Protein AF-A0AAV8Z5V8-F1 (afdb_monomer_lite)

Sequence (292 aa):
MMESEDVLNRQETLAKSGKYLFMEPKTQLAKILKTSIYNFLQKLILCAHDREILYDDVFSKQFFTFIKAMSSSNIRAIRHTAVIFAIKILTTLVIVYNKVINEGIYSEEENGVAEQDVLNVRKQDINALRLQDNKVTLMRVECIQEVSIWIKYFPKIFITQLQAINYLHKLITDMSKDVRYAALETFEALVKTPNILAILKVTLSDFSETIGKRFYDVDTKVSVKAIDIFTVFVKQDNSLISPRRFKLLINLVFDKCYPIGEAAAKFLLHYLQINEENEHMILVQLAKFSIK

Foldseek 3Di:
DPVPVVVQVVPVCCVVPVDDLLRDPDDVVSVVVLVVVLVVLLVVCVVCVVVVVCVDPPCLVVVLLVLLVQCPDPRPRSNLVSLSSLLSNLLSLLVVLLCVVVVDPDDPPPPPVVNVVSVVSSVVSNVSSQNPDPSLLVSQLVSLVSLLSNCVRPVCCCVPVNVSLVSLLVQCPDPDPVSVLSSLVSVLVQCVPVVNVVSCVVVVLVSLVSLLVQCPDPDPSSNLSSLQSNLSVCLVPVVSDDPVSLVVLVVQLPDPPPSSVVSSVVSVCSNLVPDPPDVPSVVVVVVVVVVD

Organism: NCBI:txid1265417

pLDDT: mean 81.43, std 16.0, range [36.34, 98.31]

Radius of gyration: 23.61 Å; chains: 1; bounding box: 65×60×65 Å

Secondary structure (DSSP, 8-state):
--HHHHHHHT-HHHHHH---TTTS---HHHHHHHHHHHHHHHHHHHHHHHTTGGGSSSHHHHHHHHHHHHHT-SSHHHHHHHHHHHHHHHHHHHHHHHHHHHTTSS-TT-TTTHHHHHHHHHHHHHHHT---STTGGGGTHHHHHHHHHHHHH-HIIIIIIS-THHHHHHHTT-SSHHHHHHHHHHHHHHHTSHHHHHHHGGGHHHHHHHHHTTSS-SSHHHHHHHHHHHHHHHHH-GGG--HHHHHHHHHHHT-SSHHHHHHHHHHHHHHTT--TT-HHHHHHHHHHHHT-

Structure (mmCIF, N/CA/C/O backbone):
data_AF-A0AAV8Z5V8-F1
#
_entry.id   AF-A0AAV8Z5V8-F1
#
loop_
_atom_site.group_PDB
_atom_site.id
_atom_site.type_symbol
_atom_site.label_atom_id
_atom_site.label_alt_id
_atom_site.label_comp_id
_atom_site.label_asym_id
_atom_site.label_entity_id
_atom_site.label_seq_id
_atom_site.pdbx_PDB_ins_code
_atom_site.Cartn_x
_atom_site.Cartn_y
_atom_site.Cartn_z
_atom_site.occupancy
_atom_site.B_iso_or_equiv
_atom_site.auth_seq_id
_atom_site.auth_comp_id
_atom_site.auth_asym_id
_atom_site.auth_atom_id
_atom_site.pdbx_PDB_model_num
ATOM 1 N N . MET A 1 1 ? 34.913 11.010 -13.842 1.00 42.12 1 MET A N 1
ATOM 2 C CA . MET A 1 1 ? 33.911 11.340 -12.799 1.00 42.12 1 MET A CA 1
ATOM 3 C C . MET A 1 1 ? 33.604 12.848 -12.730 1.00 42.12 1 MET A C 1
ATOM 5 O O . MET A 1 1 ? 33.134 13.309 -11.705 1.00 42.12 1 MET A O 1
ATOM 9 N N . MET A 1 2 ? 33.837 13.614 -13.808 1.00 36.34 2 MET A N 1
ATOM 10 C CA . MET A 1 2 ? 33.740 15.086 -13.801 1.00 36.34 2 MET A CA 1
ATOM 11 C C . MET A 1 2 ? 32.957 15.645 -15.008 1.00 36.34 2 MET A C 1
ATOM 13 O O . MET A 1 2 ? 32.805 16.845 -15.137 1.00 36.34 2 MET A O 1
ATOM 17 N N . GLU A 1 3 ? 32.411 14.786 -15.878 1.00 45.12 3 GLU A N 1
ATOM 18 C CA . GLU A 1 3 ? 31.620 15.218 -17.046 1.00 45.12 3 GLU A CA 1
ATOM 19 C C . GLU A 1 3 ? 30.108 15.258 -16.772 1.00 45.12 3 GLU A C 1
ATOM 21 O O . GLU A 1 3 ? 29.361 15.905 -17.500 1.00 45.12 3 GLU A O 1
ATOM 26 N N . SER A 1 4 ? 29.619 14.595 -15.717 1.00 54.94 4 SER A N 1
ATOM 27 C CA . SER A 1 4 ? 28.177 14.533 -15.448 1.00 54.94 4 SER A CA 1
ATOM 28 C C . SER A 1 4 ? 27.611 15.837 -14.885 1.00 54.94 4 SER A C 1
ATOM 30 O O . SER A 1 4 ? 26.481 16.185 -15.212 1.00 54.94 4 SER A O 1
ATOM 32 N N . GLU A 1 5 ? 28.366 16.560 -14.049 1.00 50.41 5 GLU A N 1
ATOM 33 C CA . GLU A 1 5 ? 27.915 17.846 -13.492 1.00 50.41 5 GLU A CA 1
ATOM 34 C C . GLU A 1 5 ? 27.908 18.951 -14.554 1.00 50.41 5 GLU A C 1
ATOM 36 O O . GLU A 1 5 ? 26.924 19.681 -14.657 1.00 50.41 5 GLU A O 1
ATOM 41 N N . ASP A 1 6 ? 28.919 19.002 -15.425 1.00 52.75 6 ASP A N 1
ATOM 42 C CA . ASP A 1 6 ? 28.996 19.993 -16.505 1.00 52.75 6 ASP A CA 1
ATOM 43 C C . ASP A 1 6 ? 27.919 19.808 -17.581 1.00 52.75 6 ASP A C 1
ATOM 45 O O . ASP A 1 6 ? 27.390 20.790 -18.103 1.00 52.75 6 ASP A O 1
ATOM 49 N N . VAL A 1 7 ? 27.539 18.569 -17.911 1.00 56.16 7 VAL A N 1
ATOM 50 C CA . VAL A 1 7 ? 26.446 18.299 -18.866 1.00 56.16 7 VAL A CA 1
ATOM 51 C C . VAL A 1 7 ? 25.080 18.677 -18.280 1.00 56.16 7 VAL A C 1
ATOM 53 O O . VAL A 1 7 ? 24.219 19.185 -18.999 1.00 56.16 7 VAL A O 1
ATOM 56 N N . LEU A 1 8 ? 24.878 18.492 -16.973 1.00 51.97 8 LEU A N 1
ATOM 57 C CA . LEU A 1 8 ? 23.645 18.887 -16.284 1.00 51.97 8 LEU A CA 1
ATOM 58 C C . LEU A 1 8 ? 23.552 20.398 -16.052 1.00 51.97 8 LEU A C 1
ATOM 60 O O . LEU A 1 8 ? 22.465 20.957 -16.189 1.00 51.97 8 LEU A O 1
ATOM 64 N N . ASN A 1 9 ? 24.679 21.068 -15.799 1.00 50.59 9 ASN A N 1
ATOM 65 C CA . ASN A 1 9 ? 24.758 22.529 -15.725 1.00 50.59 9 ASN A CA 1
ATOM 66 C C . ASN A 1 9 ? 24.422 23.211 -17.065 1.00 50.59 9 ASN A C 1
ATOM 68 O O . ASN A 1 9 ? 23.971 24.355 -17.067 1.00 50.59 9 ASN A O 1
ATOM 72 N N . ARG A 1 10 ? 24.565 22.511 -18.204 1.00 51.03 10 ARG A N 1
ATOM 73 C CA . ARG A 1 10 ? 24.118 22.999 -19.526 1.00 51.03 10 ARG A CA 1
ATOM 74 C C . ARG A 1 10 ? 22.604 22.928 -19.734 1.00 51.03 10 ARG A C 1
ATOM 76 O O . ARG A 1 10 ? 22.089 23.623 -20.607 1.00 51.03 10 ARG A O 1
ATOM 83 N N . GLN A 1 11 ? 21.865 22.130 -18.958 1.00 56.78 11 GLN A N 1
ATOM 84 C CA . GLN A 1 11 ? 20.401 22.182 -18.977 1.00 56.78 11 GLN A CA 1
ATOM 85 C C . GLN A 1 11 ? 19.917 23.330 -18.085 1.00 56.78 11 GLN A C 1
ATOM 87 O O . GLN A 1 11 ? 19.601 23.138 -16.909 1.00 56.78 11 GLN A O 1
ATOM 92 N N . GLU A 1 12 ? 19.829 24.529 -18.670 1.00 50.34 12 GLU A N 1
ATOM 93 C CA . GLU A 1 12 ? 19.444 25.768 -17.979 1.00 50.34 12 GLU A CA 1
ATOM 94 C C . GLU A 1 12 ? 18.205 25.615 -17.082 1.00 50.34 12 GLU A C 1
ATOM 96 O O . GLU A 1 12 ? 18.134 26.226 -16.023 1.00 50.34 12 GLU A O 1
ATOM 101 N N . THR A 1 13 ? 17.222 24.796 -17.462 1.00 53.41 13 THR A N 1
ATOM 102 C CA . THR A 1 13 ? 15.969 24.625 -16.712 1.00 53.41 13 THR A CA 1
ATOM 103 C C . THR A 1 13 ? 16.153 23.841 -15.409 1.00 53.41 13 THR A C 1
ATOM 105 O O . THR A 1 13 ? 15.574 24.219 -14.385 1.00 53.41 13 THR A O 1
ATOM 108 N N . LEU A 1 14 ? 16.972 22.781 -15.416 1.00 56.50 14 LEU A N 1
ATOM 109 C CA . LEU A 1 14 ? 17.280 21.988 -14.219 1.00 56.50 14 LEU A CA 1
ATOM 110 C C . LEU A 1 14 ? 18.205 22.764 -13.276 1.00 56.50 14 LEU A C 1
ATOM 112 O O . LEU A 1 14 ? 17.964 22.770 -12.070 1.00 56.50 14 LEU A O 1
ATOM 116 N N . ALA A 1 15 ? 19.192 23.470 -13.834 1.00 55.19 15 ALA A N 1
ATOM 117 C CA . ALA A 1 15 ? 20.115 24.314 -13.080 1.00 55.19 15 ALA A CA 1
ATOM 118 C C . ALA A 1 15 ? 19.422 25.540 -12.449 1.00 55.19 15 ALA A C 1
ATOM 120 O O . ALA A 1 15 ? 19.706 25.875 -11.302 1.00 55.19 15 ALA A O 1
ATOM 121 N N . LYS A 1 16 ? 18.474 26.186 -13.152 1.00 56.84 16 LYS A N 1
ATOM 122 C CA . LYS A 1 16 ? 17.773 27.394 -12.663 1.00 56.84 16 LYS A CA 1
ATOM 123 C C . LYS A 1 16 ? 16.580 27.096 -11.747 1.00 56.84 16 LYS A C 1
ATOM 125 O O . LYS A 1 16 ? 16.313 27.880 -10.843 1.00 56.84 16 LYS A O 1
ATOM 130 N N . SER A 1 17 ? 15.826 26.015 -11.979 1.00 64.62 17 SER A N 1
ATOM 131 C CA . SER A 1 17 ? 14.562 25.759 -11.255 1.00 64.62 17 SER A CA 1
ATOM 132 C C . SER A 1 17 ? 14.565 24.519 -10.359 1.00 64.62 17 SER A C 1
ATOM 134 O O . SER A 1 17 ? 13.693 24.392 -9.498 1.00 64.62 17 SER A O 1
ATOM 136 N N . GLY A 1 18 ? 15.486 23.572 -10.577 1.00 66.00 18 GLY A N 1
ATOM 137 C CA . GLY A 1 18 ? 15.487 22.266 -9.907 1.00 66.00 18 GLY A CA 1
ATOM 138 C C . GLY A 1 18 ? 14.264 21.384 -10.208 1.00 66.00 18 GLY A C 1
ATOM 139 O O . GLY A 1 18 ? 14.121 20.317 -9.603 1.00 66.00 18 GLY A O 1
ATOM 140 N N . LYS A 1 19 ? 13.371 21.809 -11.114 1.00 72.25 19 LYS A N 1
ATOM 141 C CA . LYS A 1 19 ? 12.151 21.089 -11.493 1.00 72.25 19 LYS A CA 1
ATOM 142 C C . LYS A 1 19 ? 12.434 20.081 -12.600 1.00 72.25 19 LYS A C 1
ATOM 144 O O . LYS A 1 19 ? 13.272 20.290 -13.469 1.00 72.25 19 LYS A O 1
ATOM 149 N N . TYR A 1 20 ? 11.714 18.971 -12.548 1.00 81.38 20 TYR A N 1
ATOM 150 C CA . TYR A 1 20 ? 11.763 17.902 -13.539 1.00 81.38 20 TYR A CA 1
ATOM 151 C C . TYR A 1 20 ? 10.407 17.195 -13.568 1.00 81.38 20 TYR A C 1
ATOM 153 O O . TYR A 1 20 ? 9.644 17.282 -12.603 1.00 81.38 20 TYR A O 1
ATOM 161 N N . LEU A 1 21 ? 10.118 16.472 -14.655 1.00 84.12 21 LEU A N 1
ATOM 162 C CA . LEU A 1 21 ? 8.792 15.922 -14.977 1.00 84.12 21 LEU A CA 1
ATOM 163 C C . LEU A 1 21 ? 8.060 15.297 -13.777 1.00 84.12 21 LEU A C 1
ATOM 165 O O . LEU A 1 21 ? 6.881 15.554 -13.544 1.00 84.12 21 LEU A O 1
ATOM 169 N N . PHE A 1 22 ? 8.761 14.483 -12.989 1.00 79.81 22 PHE A N 1
ATOM 170 C CA . PHE A 1 22 ? 8.172 13.745 -11.874 1.00 79.81 22 PHE A CA 1
ATOM 171 C C . PHE A 1 22 ? 8.053 14.525 -10.558 1.00 79.81 22 PHE A C 1
ATOM 173 O O . PHE A 1 22 ? 7.379 14.048 -9.651 1.00 79.81 22 PHE A O 1
ATOM 180 N N . MET A 1 23 ? 8.642 15.719 -10.464 1.00 76.50 23 MET A N 1
ATOM 181 C CA . MET A 1 23 ? 8.474 16.648 -9.337 1.00 76.50 23 MET A CA 1
ATOM 182 C C . MET A 1 23 ? 7.508 17.797 -9.645 1.00 76.50 23 MET A C 1
ATOM 184 O O . MET A 1 23 ? 7.027 18.455 -8.725 1.00 76.50 23 MET A O 1
ATOM 188 N N . GLU A 1 24 ? 7.253 18.069 -10.926 1.00 65.25 24 GLU A N 1
ATOM 189 C CA . GLU A 1 24 ? 6.459 19.220 -11.345 1.00 65.25 24 GLU A CA 1
ATOM 190 C C . GLU A 1 24 ? 4.974 19.139 -10.953 1.00 65.25 24 GLU A C 1
ATOM 192 O O . GLU A 1 24 ? 4.406 18.041 -10.846 1.00 65.25 24 GLU A O 1
ATOM 197 N N . PRO A 1 25 ? 4.325 20.311 -10.762 1.00 57.75 25 PRO A N 1
ATOM 198 C CA . PRO A 1 25 ? 2.893 20.400 -10.510 1.00 57.75 25 PRO A CA 1
ATOM 199 C C . PRO A 1 25 ? 2.083 19.783 -11.657 1.00 57.75 25 PRO A C 1
ATOM 201 O O . PRO A 1 25 ? 2.569 19.603 -12.769 1.00 57.75 25 PRO A O 1
ATOM 204 N N . LYS A 1 26 ? 0.822 19.460 -11.354 1.00 68.44 26 LYS A N 1
ATOM 205 C CA . LYS A 1 26 ? -0.156 18.714 -12.166 1.00 68.44 26 LYS A CA 1
ATOM 206 C C . LYS A 1 26 ? -0.561 19.408 -13.493 1.00 68.44 26 LYS A C 1
ATOM 208 O O . LYS A 1 26 ? -1.755 19.475 -13.784 1.00 68.44 26 LYS A O 1
ATOM 213 N N . THR A 1 27 ? 0.378 19.910 -14.300 1.00 83.31 27 THR A N 1
ATOM 214 C CA . THR A 1 27 ? 0.085 20.393 -15.657 1.00 83.31 27 THR A CA 1
ATOM 215 C C . THR A 1 27 ? -0.461 19.240 -16.491 1.00 83.31 27 THR A C 1
ATOM 217 O O . THR A 1 27 ? -0.095 18.076 -16.295 1.00 83.31 27 THR A O 1
ATOM 220 N N . GLN A 1 28 ? -1.370 19.548 -17.414 1.00 85.38 28 GLN A N 1
ATOM 221 C CA . GLN A 1 28 ? -1.986 18.515 -18.241 1.00 85.38 28 GLN A CA 1
ATOM 222 C C . GLN A 1 28 ? -0.94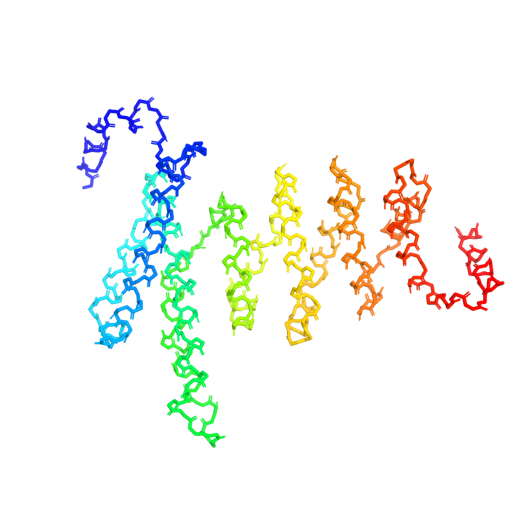0 17.786 -19.094 1.00 85.38 28 GLN A C 1
ATOM 224 O O . GLN A 1 28 ? -0.968 16.561 -19.182 1.00 85.38 28 GLN A O 1
ATOM 229 N N . LEU A 1 29 ? 0.038 18.521 -19.631 1.00 86.06 29 LEU A N 1
ATOM 230 C CA . LEU A 1 29 ? 1.147 17.945 -20.387 1.00 86.06 29 LEU A CA 1
ATOM 231 C C . LEU A 1 29 ? 2.006 17.005 -19.530 1.00 86.06 29 LEU A C 1
ATOM 233 O O . LEU A 1 29 ? 2.294 15.891 -19.960 1.00 86.06 29 LEU A O 1
ATOM 237 N N . ALA A 1 30 ? 2.366 17.401 -18.302 1.00 85.38 30 ALA A N 1
ATOM 238 C CA . ALA A 1 30 ? 3.144 16.539 -17.414 1.00 85.38 30 ALA A CA 1
ATOM 239 C C . ALA A 1 30 ? 2.381 15.258 -17.054 1.00 85.38 30 ALA A C 1
ATOM 241 O O . ALA A 1 30 ? 2.984 14.190 -17.011 1.00 85.38 30 ALA A O 1
ATOM 242 N N . LYS A 1 31 ? 1.059 15.330 -16.836 1.00 85.12 31 LYS A N 1
ATOM 243 C CA . LYS A 1 31 ? 0.229 14.130 -16.622 1.00 85.12 31 LYS A CA 1
ATOM 244 C C . LYS A 1 31 ? 0.269 13.200 -17.833 1.00 85.12 31 LYS A C 1
ATOM 246 O O . LYS A 1 31 ? 0.546 12.019 -17.660 1.00 85.12 31 LYS A O 1
ATOM 251 N N . ILE A 1 32 ? 0.048 13.737 -19.036 1.00 89.69 32 ILE A N 1
ATOM 252 C CA . ILE A 1 32 ? 0.078 12.959 -20.284 1.00 89.69 32 ILE A CA 1
ATOM 253 C C . ILE A 1 32 ? 1.443 12.289 -20.456 1.00 89.69 32 ILE A C 1
ATOM 255 O O . ILE A 1 32 ? 1.503 11.082 -20.660 1.00 89.69 32 ILE A O 1
ATOM 259 N N . LEU A 1 33 ? 2.538 13.038 -20.304 1.00 90.50 33 LEU A N 1
ATOM 260 C CA . LEU A 1 33 ? 3.892 12.498 -20.434 1.00 90.50 33 LEU A CA 1
ATOM 261 C C . LEU A 1 33 ? 4.194 11.419 -19.388 1.00 90.50 33 LEU A C 1
ATOM 263 O O . LEU A 1 33 ? 4.747 10.381 -19.745 1.00 90.50 33 LEU A O 1
ATOM 267 N N . LYS A 1 34 ? 3.800 11.612 -18.120 1.00 89.62 34 LYS A N 1
ATOM 268 C CA . LYS A 1 34 ? 3.942 10.583 -17.073 1.00 89.62 34 LYS A CA 1
ATOM 269 C C . LYS A 1 34 ? 3.215 9.300 -17.467 1.00 89.62 34 LYS A C 1
ATOM 271 O O . LYS A 1 34 ? 3.824 8.235 -17.445 1.00 89.62 34 LYS A O 1
ATOM 276 N N . THR A 1 35 ? 1.952 9.406 -17.880 1.00 90.62 35 THR A N 1
ATOM 277 C CA . THR A 1 35 ? 1.157 8.257 -18.329 1.00 90.62 35 THR A CA 1
ATOM 278 C C . THR A 1 35 ? 1.783 7.577 -19.547 1.00 90.62 35 THR A C 1
ATOM 280 O O . THR A 1 35 ? 1.905 6.356 -19.559 1.00 90.62 35 THR A O 1
ATOM 283 N N . SER A 1 36 ? 2.249 8.341 -20.538 1.00 94.81 36 SER A N 1
ATOM 284 C CA . SER A 1 36 ? 2.933 7.796 -21.715 1.00 94.81 36 SER A CA 1
ATOM 285 C C . SER A 1 36 ? 4.209 7.039 -21.349 1.00 94.81 36 SER A C 1
ATOM 287 O O . SER A 1 36 ? 4.438 5.957 -21.880 1.00 94.81 36 SER A O 1
ATOM 289 N N . ILE A 1 37 ? 5.012 7.555 -20.411 1.00 94.00 37 ILE A N 1
ATOM 290 C CA . ILE A 1 37 ? 6.215 6.867 -19.924 1.00 94.00 37 ILE A CA 1
ATOM 291 C C . ILE A 1 37 ? 5.844 5.581 -19.179 1.00 94.00 37 ILE A C 1
ATOM 293 O O . ILE A 1 37 ? 6.470 4.550 -19.408 1.00 94.00 37 ILE A O 1
ATOM 297 N N . TYR A 1 38 ? 4.820 5.605 -18.323 1.00 93.25 38 TYR A N 1
ATOM 298 C CA . TYR A 1 38 ? 4.367 4.402 -17.613 1.00 93.25 38 TYR A CA 1
ATOM 299 C C . TYR A 1 38 ? 3.907 3.321 -18.592 1.00 93.25 38 TYR A C 1
ATOM 301 O O . TYR A 1 38 ? 4.333 2.173 -18.480 1.00 93.25 38 TYR A O 1
ATOM 309 N N . ASN A 1 39 ? 3.122 3.707 -19.597 1.00 95.31 39 ASN A N 1
ATOM 310 C CA . ASN A 1 39 ? 2.661 2.804 -20.647 1.00 95.31 39 ASN A CA 1
ATOM 311 C C . ASN A 1 39 ? 3.821 2.281 -21.502 1.00 95.31 39 ASN A C 1
ATOM 313 O O . ASN A 1 39 ? 3.818 1.115 -21.886 1.00 95.31 39 ASN A O 1
ATOM 317 N N . PHE A 1 40 ? 4.814 3.121 -21.800 1.00 97.25 40 PHE A N 1
ATOM 318 C CA . PHE A 1 40 ? 6.010 2.704 -22.525 1.00 97.25 40 PHE A CA 1
ATOM 319 C C . PHE A 1 40 ? 6.800 1.651 -21.743 1.00 97.25 40 PHE A C 1
ATOM 321 O O . PHE A 1 40 ? 7.100 0.598 -22.296 1.00 97.25 40 PHE A O 1
ATOM 328 N N . LEU A 1 41 ? 7.084 1.896 -20.459 1.00 95.44 41 LEU A N 1
ATOM 329 C CA . LEU A 1 41 ? 7.801 0.943 -19.604 1.00 95.44 41 LEU A CA 1
ATOM 330 C C . LEU A 1 41 ? 7.047 -0.384 -19.490 1.00 95.44 41 LEU A C 1
ATOM 332 O O . LEU A 1 41 ? 7.654 -1.446 -19.601 1.00 95.44 41 LEU A O 1
ATOM 336 N N . GLN A 1 42 ? 5.725 -0.320 -19.325 1.00 94.69 42 GLN A N 1
ATOM 337 C CA . GLN A 1 42 ? 4.888 -1.511 -19.282 1.00 94.69 42 GLN A CA 1
ATOM 338 C C . GLN A 1 42 ? 4.978 -2.302 -20.594 1.00 94.69 42 GLN A C 1
ATOM 340 O O . GLN A 1 42 ? 5.270 -3.495 -20.581 1.00 94.69 42 GLN A O 1
ATOM 345 N N . LYS A 1 43 ? 4.776 -1.638 -21.740 1.00 96.44 43 LYS A N 1
ATOM 346 C CA . LYS A 1 43 ? 4.855 -2.283 -23.058 1.00 96.44 43 LYS A CA 1
ATOM 347 C C . LYS A 1 43 ? 6.241 -2.845 -23.351 1.00 96.44 43 LYS A C 1
ATOM 349 O O . LYS A 1 43 ? 6.327 -3.921 -23.923 1.00 96.44 43 LYS A O 1
ATOM 354 N N . LEU A 1 44 ? 7.307 -2.155 -22.945 1.00 95.44 44 LEU A N 1
ATOM 355 C CA . LEU A 1 44 ? 8.679 -2.625 -23.125 1.00 95.44 44 LEU A CA 1
ATOM 356 C C . LEU A 1 44 ? 8.893 -3.984 -22.448 1.00 95.44 44 LEU A C 1
ATOM 358 O O . LEU A 1 44 ? 9.392 -4.904 -23.087 1.00 95.44 44 LEU A O 1
ATOM 362 N N . ILE A 1 45 ? 8.479 -4.122 -21.185 1.00 91.69 45 ILE A N 1
ATOM 363 C CA . ILE A 1 45 ? 8.623 -5.378 -20.435 1.00 91.69 45 ILE A CA 1
ATOM 364 C C . ILE A 1 45 ? 7.717 -6.476 -20.998 1.00 91.69 45 ILE A C 1
ATOM 366 O O . ILE A 1 45 ? 8.165 -7.611 -21.127 1.00 91.69 45 ILE A O 1
ATOM 370 N N . LEU A 1 46 ? 6.478 -6.148 -21.377 1.00 91.25 46 LEU A N 1
ATOM 371 C CA . LEU A 1 46 ? 5.565 -7.112 -22.002 1.00 91.25 46 LEU A CA 1
ATOM 372 C C . LEU A 1 46 ? 6.119 -7.631 -23.336 1.00 91.25 46 LEU A C 1
ATOM 374 O O . LEU A 1 46 ? 6.226 -8.834 -23.520 1.00 91.25 46 LEU A O 1
ATOM 378 N N . CYS A 1 47 ? 6.571 -6.746 -24.227 1.00 93.62 47 CYS A N 1
ATOM 379 C CA . CYS A 1 47 ? 7.168 -7.158 -25.497 1.00 93.62 47 CYS A CA 1
ATOM 380 C C . CYS A 1 47 ? 8.487 -7.924 -25.315 1.00 93.62 47 CYS A C 1
ATOM 382 O O . CYS A 1 47 ? 8.795 -8.792 -26.128 1.00 93.62 47 CYS A O 1
ATOM 384 N N . ALA A 1 48 ? 9.278 -7.602 -24.285 1.00 91.25 48 ALA A N 1
ATOM 385 C CA . ALA A 1 48 ? 10.481 -8.362 -23.953 1.00 91.25 48 ALA A CA 1
ATOM 386 C C . ALA A 1 48 ? 10.135 -9.774 -23.458 1.00 91.25 48 ALA A C 1
ATOM 388 O O . ALA A 1 48 ? 10.822 -10.725 -23.820 1.00 91.25 48 ALA A O 1
ATOM 389 N N . HIS A 1 49 ? 9.066 -9.915 -22.669 1.00 88.31 49 HIS A N 1
ATOM 390 C CA . HIS A 1 49 ? 8.545 -11.210 -22.239 1.00 88.31 49 HIS A CA 1
ATOM 391 C C . HIS A 1 49 ? 8.038 -12.040 -23.424 1.00 88.31 49 HIS A C 1
ATOM 393 O O . HIS A 1 49 ? 8.482 -13.169 -23.594 1.00 88.31 49 HIS A O 1
ATOM 399 N N . ASP A 1 50 ? 7.191 -11.457 -24.279 1.00 87.75 50 ASP A N 1
ATOM 400 C CA . ASP A 1 50 ? 6.585 -12.140 -25.434 1.00 87.75 50 ASP A CA 1
ATOM 401 C C . ASP A 1 50 ? 7.625 -12.649 -26.452 1.00 87.75 50 ASP A C 1
ATOM 403 O O . ASP A 1 50 ? 7.329 -13.513 -27.272 1.00 87.75 50 ASP A O 1
ATOM 407 N N . ARG A 1 51 ? 8.840 -12.087 -26.432 1.00 90.38 51 ARG A N 1
ATOM 408 C CA . ARG A 1 51 ? 9.963 -12.474 -27.302 1.00 90.38 51 ARG A CA 1
ATOM 409 C C . ARG A 1 51 ? 11.051 -13.265 -26.581 1.00 90.38 51 ARG A C 1
ATOM 411 O O . ARG A 1 51 ? 12.124 -13.431 -27.146 1.00 90.38 51 ARG A O 1
ATOM 418 N N . GLU A 1 52 ? 10.822 -13.653 -25.329 1.00 85.81 52 GLU A N 1
ATOM 419 C CA . GLU A 1 52 ? 11.774 -14.368 -24.464 1.00 85.81 52 GLU A CA 1
ATOM 420 C C . GLU A 1 52 ? 13.084 -13.607 -24.145 1.00 85.81 52 GLU A C 1
ATOM 422 O O . GLU A 1 52 ? 13.897 -14.073 -23.354 1.00 85.81 52 GLU A O 1
ATOM 427 N N . ILE A 1 53 ? 13.252 -12.379 -24.652 1.00 88.50 53 ILE A N 1
ATOM 428 C CA . ILE A 1 53 ? 14.402 -11.486 -24.403 1.00 88.50 53 ILE A CA 1
ATOM 429 C C . ILE A 1 53 ? 14.460 -11.047 -22.934 1.00 88.50 53 ILE A C 1
ATOM 431 O O . ILE A 1 53 ? 15.526 -10.764 -22.400 1.00 88.50 53 ILE A O 1
ATOM 435 N N . LEU A 1 54 ? 13.319 -10.997 -22.240 1.00 84.50 54 LEU A N 1
ATOM 436 C CA . LEU A 1 54 ? 13.301 -10.676 -20.810 1.00 84.50 54 LEU A CA 1
ATOM 437 C C . LEU A 1 54 ? 14.116 -11.678 -19.973 1.00 84.50 54 LEU A C 1
ATOM 439 O O . LEU A 1 54 ? 14.580 -11.317 -18.895 1.00 84.50 54 LEU A O 1
ATOM 443 N N . TYR A 1 55 ? 14.277 -12.908 -20.459 1.00 81.19 55 TYR A N 1
ATOM 444 C CA . TYR A 1 55 ? 14.945 -13.998 -19.748 1.00 81.19 55 TYR A CA 1
ATOM 445 C C . TYR A 1 55 ? 16.379 -14.241 -20.219 1.00 81.19 55 TYR A C 1
ATOM 447 O O . TYR A 1 55 ? 17.035 -15.146 -19.709 1.00 81.19 55 TYR A O 1
ATOM 455 N N . ASP A 1 56 ? 16.870 -13.453 -21.177 1.00 80.19 56 ASP A N 1
ATOM 456 C CA . ASP A 1 56 ? 18.261 -13.532 -21.598 1.00 80.19 56 ASP A CA 1
ATOM 457 C C . ASP A 1 56 ? 19.211 -12.899 -20.557 1.00 80.19 56 ASP A C 1
ATOM 459 O O . ASP A 1 56 ? 18.816 -12.100 -19.698 1.00 80.19 56 ASP A O 1
ATOM 463 N N . ASP A 1 57 ? 20.500 -13.238 -20.650 1.00 75.25 57 ASP A N 1
ATOM 464 C CA . ASP A 1 57 ? 21.550 -12.715 -19.762 1.00 75.25 57 ASP A CA 1
ATOM 465 C C . ASP A 1 57 ? 21.993 -11.279 -20.104 1.00 75.25 57 ASP A C 1
ATOM 467 O O . ASP A 1 57 ? 22.921 -10.735 -19.486 1.00 75.25 57 ASP A O 1
ATOM 471 N N . VAL A 1 58 ? 21.383 -10.657 -21.117 1.00 86.56 58 VAL A N 1
ATOM 472 C CA . VAL A 1 58 ? 21.873 -9.419 -21.727 1.00 86.56 58 VAL A CA 1
ATOM 473 C C . VAL A 1 58 ? 20.930 -8.267 -21.419 1.00 86.56 58 VAL A C 1
ATOM 475 O O . VAL A 1 58 ? 21.307 -7.352 -20.684 1.00 86.56 58 VAL A O 1
ATOM 478 N N . PHE A 1 59 ? 19.714 -8.298 -21.955 1.00 88.44 59 PHE A N 1
ATOM 479 C CA . PHE A 1 59 ? 18.735 -7.229 -21.857 1.00 88.44 59 PHE A CA 1
ATOM 480 C C . PHE A 1 59 ? 18.347 -6.954 -20.407 1.00 88.44 59 PHE A C 1
ATOM 482 O O . PHE A 1 59 ? 18.556 -5.838 -19.931 1.00 88.44 59 PHE A O 1
ATOM 489 N N . SER A 1 60 ? 17.826 -7.952 -19.689 1.00 84.38 60 SER A N 1
ATOM 490 C CA . SER A 1 60 ? 17.344 -7.792 -18.307 1.00 84.38 60 SER A CA 1
ATOM 491 C C . SER A 1 60 ? 18.460 -7.292 -17.383 1.00 84.38 60 SER A C 1
ATOM 493 O O . SER A 1 60 ? 18.318 -6.279 -16.690 1.00 84.38 60 SER A O 1
ATOM 495 N N . LYS A 1 61 ? 19.631 -7.929 -17.470 1.00 84.56 61 LYS A N 1
ATOM 496 C CA . LYS A 1 61 ? 20.827 -7.606 -16.694 1.00 84.56 61 LYS A CA 1
ATOM 497 C C . LYS A 1 61 ? 21.313 -6.185 -16.947 1.00 84.56 61 LYS A C 1
ATOM 499 O O . LYS A 1 61 ? 21.557 -5.446 -15.988 1.00 84.56 61 LYS A O 1
ATOM 504 N N . GLN A 1 62 ? 21.474 -5.786 -18.209 1.00 90.31 62 GLN A N 1
ATOM 505 C CA . GLN A 1 62 ? 21.931 -4.440 -18.559 1.00 90.31 62 GLN A CA 1
ATOM 506 C C . GLN A 1 62 ? 20.887 -3.393 -18.178 1.00 90.31 62 GLN A C 1
ATOM 508 O O . GLN A 1 62 ? 21.229 -2.368 -17.585 1.00 90.31 62 GLN A O 1
ATOM 513 N N . PHE A 1 63 ? 19.612 -3.668 -18.448 1.00 90.19 63 PHE A N 1
ATOM 514 C CA . PHE A 1 63 ? 18.521 -2.745 -18.178 1.00 90.19 63 PHE A CA 1
ATOM 515 C C . PHE A 1 63 ? 18.342 -2.494 -16.677 1.00 90.19 63 PHE A C 1
ATOM 517 O O . PHE A 1 63 ? 18.343 -1.340 -16.242 1.00 90.19 63 PHE A O 1
ATOM 524 N N . PHE A 1 64 ? 18.283 -3.539 -15.847 1.00 87.25 64 PHE A N 1
ATOM 525 C CA . PHE A 1 64 ? 18.159 -3.375 -14.395 1.00 87.25 64 PHE A CA 1
ATOM 526 C C . PHE A 1 64 ? 19.422 -2.785 -13.769 1.00 87.25 64 PHE A C 1
ATOM 528 O O . PHE A 1 64 ? 19.320 -1.963 -12.857 1.00 87.25 64 PHE A O 1
ATOM 535 N N . THR A 1 65 ? 20.608 -3.113 -14.291 1.00 88.06 65 THR A N 1
ATOM 536 C CA . THR A 1 65 ? 21.870 -2.487 -13.857 1.00 88.06 65 THR A CA 1
ATOM 537 C C . THR A 1 65 ? 21.879 -0.990 -14.157 1.00 88.06 65 THR A C 1
ATOM 539 O O . THR A 1 65 ? 22.281 -0.197 -13.305 1.00 88.06 65 THR A O 1
ATOM 542 N N . PHE A 1 66 ? 21.379 -0.580 -15.324 1.00 91.00 66 PHE A N 1
ATOM 543 C CA . PHE A 1 66 ? 21.237 0.829 -15.683 1.00 91.00 66 PHE A CA 1
ATOM 544 C C . PHE A 1 66 ? 20.272 1.562 -14.740 1.00 91.00 66 PHE A C 1
ATOM 546 O O . PHE A 1 66 ? 20.630 2.599 -14.176 1.00 91.00 66 PHE A O 1
ATOM 553 N N . ILE A 1 67 ? 19.085 0.999 -14.488 1.00 89.75 67 ILE A N 1
ATOM 554 C CA . ILE A 1 67 ? 18.113 1.578 -13.545 1.00 89.75 67 ILE A CA 1
ATOM 555 C C . ILE A 1 67 ? 18.704 1.673 -12.133 1.00 89.75 67 ILE A C 1
ATOM 557 O O . ILE A 1 67 ? 18.577 2.709 -11.473 1.00 89.75 67 ILE A O 1
ATOM 561 N N . LYS A 1 68 ? 19.417 0.635 -11.684 1.00 85.56 68 LYS A N 1
ATOM 562 C CA . LYS A 1 68 ? 20.112 0.626 -10.395 1.00 85.56 68 LYS A CA 1
ATOM 563 C C . LYS A 1 68 ? 21.172 1.726 -10.322 1.00 85.56 68 LYS A C 1
ATOM 565 O O . LYS A 1 68 ? 21.179 2.486 -9.353 1.00 85.56 68 LYS A O 1
ATOM 570 N N . ALA A 1 69 ? 21.997 1.885 -11.355 1.00 88.00 69 ALA A N 1
ATOM 571 C CA . ALA A 1 69 ? 22.989 2.956 -11.429 1.00 88.00 69 ALA A CA 1
ATOM 572 C C . ALA A 1 69 ? 22.330 4.344 -11.346 1.00 88.00 69 ALA A C 1
ATOM 574 O O . ALA A 1 69 ? 22.739 5.175 -10.530 1.00 88.00 69 ALA A O 1
ATOM 575 N N . MET A 1 70 ? 21.242 4.578 -12.091 1.00 88.19 70 MET A N 1
ATOM 576 C CA . MET A 1 70 ? 20.489 5.833 -11.999 1.00 88.19 70 MET A CA 1
ATOM 577 C C . MET A 1 70 ? 19.899 6.059 -10.597 1.00 88.19 70 MET A C 1
ATOM 579 O O . MET A 1 70 ? 19.933 7.182 -10.092 1.00 88.19 70 MET A O 1
ATOM 583 N N . SER A 1 71 ? 19.395 5.011 -9.938 1.00 84.31 71 SER A N 1
ATOM 584 C CA . SER A 1 71 ? 18.842 5.102 -8.576 1.00 84.31 71 SER A CA 1
ATOM 585 C C . SER A 1 71 ? 19.904 5.458 -7.524 1.00 84.31 71 SER A C 1
ATOM 587 O O . SER A 1 71 ? 19.599 6.110 -6.525 1.00 84.31 71 SER A O 1
ATOM 589 N N . SER A 1 72 ? 21.168 5.112 -7.783 1.00 83.19 72 SER A N 1
ATOM 590 C CA . SER A 1 72 ? 22.315 5.494 -6.950 1.00 83.19 72 SER A CA 1
ATOM 591 C C . SER A 1 72 ? 22.919 6.859 -7.303 1.00 83.19 72 SER A C 1
ATOM 593 O O . SER A 1 72 ? 23.819 7.325 -6.611 1.00 83.19 72 SER A O 1
ATOM 595 N N . SER A 1 73 ? 22.427 7.530 -8.352 1.00 85.81 73 SER A N 1
ATOM 596 C CA . SER A 1 73 ? 22.949 8.831 -8.778 1.00 85.81 73 SER A CA 1
ATOM 597 C C . SER A 1 73 ? 22.850 9.873 -7.662 1.00 85.81 73 SER A C 1
ATOM 599 O O . SER A 1 73 ? 21.830 9.968 -6.971 1.00 85.81 73 SER A O 1
ATOM 601 N N . ASN A 1 74 ? 23.869 10.728 -7.537 1.00 79.94 74 ASN A N 1
ATOM 602 C CA . ASN A 1 74 ? 23.848 11.880 -6.630 1.00 79.94 74 ASN A CA 1
ATOM 603 C C . ASN A 1 74 ? 22.805 12.930 -7.057 1.00 79.94 74 ASN A C 1
ATOM 605 O O . ASN A 1 74 ? 22.232 13.624 -6.211 1.00 79.94 74 ASN A O 1
ATOM 609 N N . ILE A 1 75 ? 22.448 12.967 -8.344 1.00 82.62 75 ILE A N 1
ATOM 610 C CA . ILE A 1 75 ? 21.484 13.918 -8.900 1.00 82.62 75 ILE A CA 1
ATOM 611 C C . ILE A 1 75 ? 20.055 13.491 -8.560 1.00 82.62 75 ILE A C 1
ATOM 613 O O . ILE A 1 75 ? 19.562 12.447 -8.991 1.00 82.62 75 ILE A O 1
ATOM 617 N N . ARG A 1 76 ? 19.350 14.343 -7.802 1.00 78.56 76 ARG A N 1
ATOM 618 C CA . ARG A 1 76 ? 17.987 14.075 -7.310 1.00 78.56 76 ARG A CA 1
ATOM 619 C C . ARG A 1 76 ? 17.000 13.752 -8.434 1.00 78.56 76 ARG A C 1
ATOM 621 O O . ARG A 1 76 ? 16.210 12.831 -8.268 1.00 78.56 76 ARG A O 1
ATOM 628 N N . ALA A 1 77 ? 17.043 14.491 -9.542 1.00 83.00 77 ALA A N 1
ATOM 629 C CA . ALA A 1 77 ? 16.120 14.308 -10.662 1.00 83.00 77 ALA A CA 1
ATOM 630 C C . ALA A 1 77 ? 16.277 12.935 -11.333 1.00 83.00 77 ALA A C 1
ATOM 632 O O . ALA A 1 77 ? 15.287 12.232 -11.540 1.00 83.00 77 ALA A O 1
ATOM 633 N N . ILE A 1 78 ? 17.522 12.528 -11.597 1.00 85.69 78 ILE A N 1
ATOM 634 C CA . ILE A 1 78 ? 17.860 11.215 -12.164 1.00 85.69 78 ILE A CA 1
ATOM 635 C C . ILE A 1 78 ? 17.436 10.115 -11.198 1.00 85.69 78 ILE A C 1
ATOM 637 O O . ILE A 1 78 ? 16.705 9.203 -11.576 1.00 85.69 78 ILE A O 1
ATOM 641 N N . ARG A 1 79 ? 17.811 10.254 -9.926 1.00 83.44 79 ARG A N 1
ATOM 642 C CA . ARG A 1 79 ? 17.478 9.284 -8.889 1.00 83.44 79 ARG A CA 1
ATOM 643 C C . ARG A 1 79 ? 15.973 9.101 -8.707 1.00 83.44 79 ARG A C 1
ATOM 645 O O . ARG A 1 79 ? 15.502 7.973 -8.661 1.00 83.44 79 ARG A O 1
ATOM 652 N N . HIS A 1 80 ? 15.207 10.188 -8.612 1.00 81.81 80 HIS A N 1
ATOM 653 C CA . HIS A 1 80 ? 13.752 10.110 -8.453 1.00 81.81 80 HIS A CA 1
ATOM 654 C C . HIS A 1 80 ? 13.081 9.496 -9.687 1.00 81.81 80 HIS A C 1
ATOM 656 O O . HIS A 1 80 ? 12.192 8.661 -9.555 1.00 81.81 80 HIS A O 1
ATOM 662 N N . THR A 1 81 ? 13.554 9.848 -10.884 1.00 88.31 81 THR A N 1
ATOM 663 C CA . THR A 1 81 ? 13.083 9.238 -12.135 1.00 88.31 81 THR A CA 1
ATOM 664 C C . THR A 1 81 ? 13.356 7.732 -12.159 1.00 88.31 81 THR A C 1
ATOM 666 O O . THR A 1 81 ? 12.464 6.954 -12.482 1.00 88.31 81 THR A O 1
ATOM 669 N N . ALA A 1 82 ? 14.547 7.307 -11.737 1.00 88.31 82 ALA A N 1
ATOM 670 C CA . ALA A 1 82 ? 14.925 5.899 -11.674 1.00 88.31 82 ALA A CA 1
ATOM 671 C C . ALA A 1 82 ? 14.080 5.093 -10.684 1.00 88.31 82 ALA A C 1
ATOM 673 O O . ALA A 1 82 ? 13.652 3.993 -11.011 1.00 88.31 82 ALA A O 1
ATOM 674 N N . VAL A 1 83 ? 13.794 5.655 -9.503 1.00 84.75 83 VAL A N 1
ATOM 675 C CA . VAL A 1 83 ? 12.886 5.065 -8.500 1.00 84.75 83 VAL A CA 1
ATOM 676 C C . VAL A 1 83 ? 11.510 4.811 -9.120 1.00 84.75 83 VAL A C 1
ATOM 678 O O . VAL A 1 83 ? 10.968 3.717 -8.997 1.00 84.75 83 VAL A O 1
ATOM 681 N N . ILE A 1 84 ? 10.966 5.791 -9.846 1.00 87.69 84 ILE A N 1
ATOM 682 C CA . ILE A 1 84 ? 9.666 5.662 -10.519 1.00 87.69 84 ILE A CA 1
ATOM 683 C C . ILE A 1 84 ? 9.708 4.580 -11.595 1.00 87.69 84 ILE A C 1
ATOM 685 O O . ILE A 1 84 ? 8.785 3.772 -11.689 1.00 87.69 84 ILE A O 1
ATOM 689 N N . PHE A 1 85 ? 10.772 4.548 -12.398 1.00 90.88 85 PHE A N 1
ATOM 690 C CA . PHE A 1 85 ? 10.928 3.549 -13.451 1.00 90.88 85 PHE A CA 1
ATOM 691 C C . PHE A 1 85 ? 11.013 2.151 -12.849 1.00 90.88 85 PHE A C 1
ATOM 693 O O . PHE A 1 85 ? 10.257 1.277 -13.260 1.00 90.88 85 PHE A O 1
ATOM 700 N N . ALA A 1 86 ? 11.859 1.964 -11.835 1.00 88.69 86 ALA A N 1
ATOM 701 C CA . ALA A 1 86 ? 12.024 0.700 -11.131 1.00 88.69 86 ALA A CA 1
ATOM 702 C C . ALA A 1 86 ? 10.695 0.175 -10.578 1.00 88.69 86 ALA A C 1
ATOM 704 O O . ALA A 1 86 ? 10.377 -0.990 -10.779 1.00 88.69 86 ALA A O 1
ATOM 705 N N . ILE A 1 87 ? 9.890 1.035 -9.949 1.00 87.69 87 ILE A N 1
ATOM 706 C CA . ILE A 1 87 ? 8.578 0.666 -9.398 1.00 87.69 87 ILE A CA 1
ATOM 707 C C . ILE A 1 87 ? 7.613 0.242 -10.511 1.00 87.69 87 ILE A C 1
ATOM 709 O O . ILE A 1 87 ? 6.986 -0.806 -10.403 1.00 87.69 87 ILE A O 1
ATOM 713 N N . LYS A 1 88 ? 7.517 1.012 -11.602 1.00 91.69 88 LYS A N 1
ATOM 714 C CA . LYS A 1 88 ? 6.617 0.695 -12.729 1.00 91.69 88 LYS A CA 1
ATOM 715 C C . LYS A 1 88 ? 7.031 -0.580 -13.469 1.00 91.69 88 LYS A C 1
ATOM 717 O O . LYS A 1 88 ? 6.178 -1.385 -13.850 1.00 91.69 88 LYS A O 1
ATOM 722 N N . ILE A 1 89 ? 8.336 -0.775 -13.647 1.00 91.44 89 ILE A N 1
ATOM 723 C CA . ILE A 1 89 ? 8.913 -2.002 -14.202 1.00 91.44 89 ILE A CA 1
ATOM 724 C C . ILE A 1 89 ? 8.591 -3.178 -13.278 1.00 91.44 89 ILE A C 1
ATOM 726 O O . ILE A 1 89 ? 8.039 -4.168 -13.744 1.00 91.44 89 ILE A O 1
ATOM 730 N N . LEU A 1 90 ? 8.848 -3.045 -11.974 1.00 89.19 90 LEU A N 1
ATOM 731 C CA . LEU A 1 90 ? 8.586 -4.078 -10.972 1.00 89.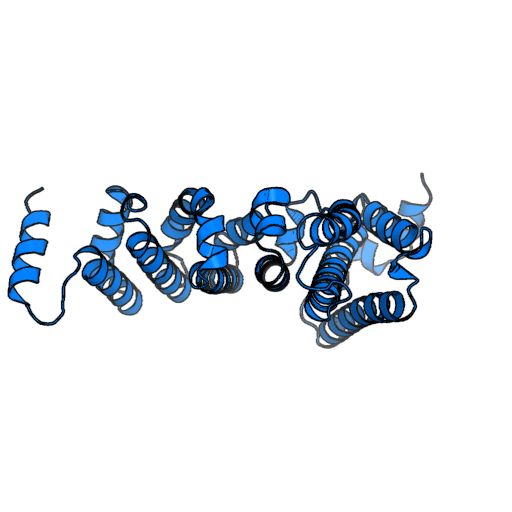19 90 LEU A CA 1
ATOM 732 C C . LEU A 1 90 ? 7.118 -4.514 -10.964 1.00 89.19 90 LEU A C 1
ATOM 734 O O . LEU A 1 90 ? 6.837 -5.709 -10.966 1.00 89.19 90 LEU A O 1
ATOM 738 N N . THR A 1 91 ? 6.173 -3.577 -11.023 1.00 91.19 91 THR A N 1
ATOM 739 C CA . THR A 1 91 ? 4.748 -3.919 -11.138 1.00 91.19 91 THR A CA 1
ATOM 740 C C . THR A 1 91 ? 4.448 -4.697 -12.404 1.00 91.19 91 THR A C 1
ATOM 742 O O . THR A 1 91 ? 3.706 -5.675 -12.359 1.00 91.19 91 THR A O 1
ATOM 745 N N . THR A 1 92 ? 5.035 -4.295 -13.531 1.00 91.75 92 THR A N 1
ATOM 746 C CA . THR A 1 92 ? 4.830 -5.006 -14.795 1.00 91.75 92 THR A CA 1
ATOM 747 C C . THR A 1 92 ? 5.398 -6.421 -14.721 1.00 91.75 92 THR A C 1
ATOM 749 O O . THR A 1 92 ? 4.712 -7.362 -15.108 1.00 91.75 92 THR A O 1
ATOM 752 N N . LEU A 1 93 ? 6.592 -6.592 -14.147 1.00 88.06 93 LEU A N 1
ATOM 753 C CA . LEU A 1 93 ? 7.193 -7.904 -13.900 1.00 88.06 93 LEU A CA 1
ATOM 754 C C . LEU A 1 93 ? 6.302 -8.766 -13.005 1.00 88.06 93 LEU A C 1
ATOM 756 O O . LEU A 1 93 ? 6.020 -9.903 -13.351 1.00 88.06 93 LEU A O 1
ATOM 760 N N . VAL A 1 94 ? 5.784 -8.216 -11.904 1.00 87.56 94 VAL A N 1
ATOM 761 C CA . VAL A 1 94 ? 4.840 -8.915 -11.019 1.00 87.56 94 VAL A CA 1
ATOM 762 C C . VAL A 1 94 ? 3.604 -9.398 -11.785 1.00 87.56 94 VAL A C 1
ATOM 764 O O . VAL A 1 94 ? 3.193 -10.545 -11.617 1.00 87.56 94 VAL A O 1
ATOM 767 N N . ILE A 1 95 ? 3.025 -8.557 -12.645 1.00 88.75 95 ILE A N 1
ATOM 768 C CA . ILE A 1 95 ? 1.861 -8.930 -13.461 1.00 88.75 95 ILE A CA 1
ATOM 769 C C . ILE A 1 95 ? 2.224 -10.053 -14.442 1.00 88.75 95 ILE A C 1
ATOM 771 O O . ILE A 1 95 ? 1.491 -11.038 -14.525 1.00 88.75 95 ILE A O 1
ATOM 775 N N . VAL A 1 96 ? 3.357 -9.935 -15.144 1.00 86.75 96 VAL A N 1
ATOM 776 C CA . VAL A 1 96 ? 3.865 -10.964 -16.068 1.00 86.75 96 VAL A CA 1
ATOM 777 C C . VAL A 1 96 ? 4.103 -12.279 -15.334 1.00 86.75 96 VAL A C 1
ATOM 779 O O . VAL A 1 96 ? 3.632 -13.323 -15.766 1.00 86.75 96 VAL A O 1
ATOM 782 N N . TYR A 1 97 ? 4.780 -12.251 -14.191 1.00 83.62 97 TYR A N 1
ATOM 783 C CA . TYR A 1 97 ? 5.078 -13.453 -13.423 1.00 83.62 97 TYR A CA 1
ATOM 784 C C . TYR A 1 97 ? 3.815 -14.132 -12.907 1.00 83.62 97 TYR A C 1
ATOM 786 O O . TYR A 1 97 ? 3.715 -15.353 -12.979 1.00 83.62 97 TYR A O 1
ATOM 794 N N . ASN A 1 98 ? 2.839 -13.356 -12.429 1.00 84.69 98 ASN A N 1
ATOM 795 C CA . ASN A 1 98 ? 1.545 -13.898 -12.038 1.00 84.69 98 ASN A CA 1
ATOM 796 C C . ASN A 1 98 ? 0.823 -14.533 -13.238 1.00 84.69 98 ASN A C 1
ATOM 798 O O . ASN A 1 98 ? 0.223 -15.591 -13.091 1.00 84.69 98 ASN A O 1
ATOM 802 N N . LYS A 1 99 ? 0.894 -13.919 -14.425 1.00 83.88 99 LYS A N 1
ATOM 803 C CA . LYS A 1 99 ? 0.332 -14.486 -15.658 1.00 83.88 99 LYS A CA 1
ATOM 804 C C . LYS A 1 99 ? 0.987 -15.831 -15.997 1.00 83.88 99 LYS A C 1
ATOM 806 O O . LYS A 1 99 ? 0.276 -16.815 -16.126 1.00 83.88 99 LYS A O 1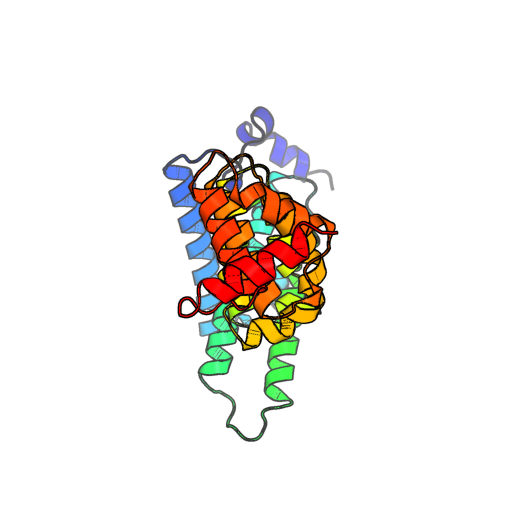
ATOM 811 N N . VAL A 1 100 ? 2.320 -15.899 -16.012 1.00 79.75 100 VAL A N 1
ATOM 812 C CA . VAL A 1 100 ? 3.074 -17.136 -16.300 1.00 79.75 100 VAL A CA 1
ATOM 813 C C . VAL A 1 100 ? 2.758 -18.259 -15.306 1.00 79.75 100 VAL A C 1
ATOM 815 O O . VAL A 1 100 ? 2.679 -19.416 -15.701 1.00 79.75 100 VAL A O 1
ATOM 818 N N . ILE A 1 101 ? 2.576 -17.939 -14.020 1.00 76.25 101 ILE A N 1
ATOM 819 C CA . ILE A 1 101 ? 2.194 -18.936 -13.006 1.00 76.25 101 ILE A CA 1
ATOM 820 C C . ILE A 1 101 ? 0.775 -19.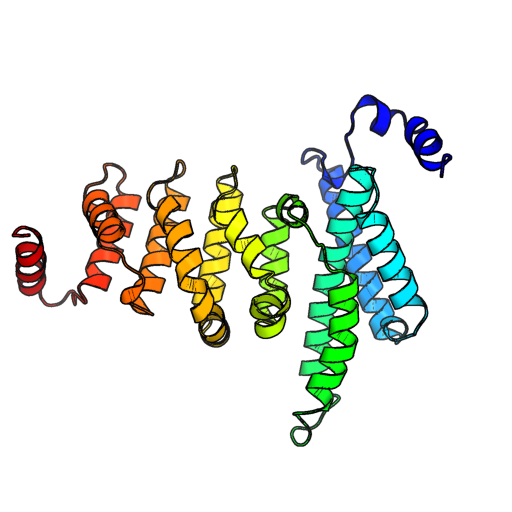461 -13.264 1.00 76.25 101 ILE A C 1
ATOM 822 O O . ILE A 1 101 ? 0.564 -20.667 -13.223 1.00 76.25 101 ILE A O 1
ATOM 826 N N . ASN A 1 102 ? -0.183 -18.576 -13.553 1.00 77.06 102 ASN A N 1
ATOM 827 C CA . ASN A 1 102 ? -1.586 -18.964 -13.735 1.00 77.06 102 ASN A CA 1
ATOM 828 C C . ASN A 1 102 ? -1.882 -19.617 -15.098 1.00 77.06 102 ASN A C 1
ATOM 830 O O . ASN A 1 102 ? -2.850 -20.361 -15.203 1.00 77.06 102 ASN A O 1
ATOM 834 N N . GLU A 1 103 ? -1.094 -19.336 -16.140 1.00 68.31 103 GLU A N 1
ATOM 835 C CA . GLU A 1 103 ? -1.281 -19.906 -17.487 1.00 68.31 103 GLU A CA 1
ATOM 836 C C . GLU A 1 103 ? -0.658 -21.300 -17.667 1.00 68.31 103 GLU A C 1
ATOM 838 O O . GLU A 1 103 ? -0.908 -21.937 -18.683 1.00 68.31 103 GLU A O 1
ATOM 843 N N . GLY A 1 104 ? 0.089 -21.810 -16.683 1.00 54.59 104 GLY A N 1
ATOM 844 C CA . GLY A 1 104 ? 0.449 -23.228 -16.616 1.00 54.59 104 GLY A CA 1
ATOM 845 C C . GLY A 1 104 ? 1.429 -23.716 -17.691 1.00 54.59 104 GLY A C 1
ATOM 846 O O . GLY A 1 104 ? 1.050 -24.435 -18.609 1.00 54.59 104 GLY A O 1
ATOM 847 N N . ILE A 1 105 ? 2.726 -23.455 -17.489 1.00 51.34 105 ILE A N 1
ATOM 848 C CA . ILE A 1 105 ? 3.801 -24.345 -17.986 1.00 51.34 105 ILE A CA 1
ATOM 849 C C . ILE A 1 105 ? 4.081 -25.493 -16.982 1.00 51.34 105 ILE A C 1
ATOM 851 O O . ILE A 1 105 ? 4.916 -26.351 -17.239 1.00 51.34 105 ILE A O 1
ATOM 855 N N . TYR A 1 106 ? 3.357 -25.586 -15.858 1.00 48.09 106 TYR A N 1
ATOM 856 C CA . TYR A 1 106 ? 3.574 -26.641 -14.859 1.00 48.09 106 TYR A CA 1
ATOM 857 C C . TYR A 1 106 ? 2.262 -27.334 -14.477 1.00 48.09 106 TYR A C 1
ATOM 859 O O . TYR A 1 106 ? 1.332 -26.701 -13.980 1.00 48.09 106 TYR A O 1
ATOM 867 N N . SER A 1 107 ? 2.199 -28.637 -14.756 1.00 43.03 107 SER A N 1
ATOM 868 C CA . SER A 1 107 ? 1.140 -29.562 -14.347 1.00 43.03 107 SER A CA 1
ATOM 869 C C . SER A 1 107 ? 1.165 -29.806 -12.835 1.00 43.03 107 SER A C 1
ATOM 871 O O . SER A 1 107 ? 2.227 -29.803 -12.217 1.00 43.03 107 SER A O 1
ATOM 873 N N . GLU A 1 108 ? -0.011 -30.066 -12.263 1.00 47.56 108 GLU A N 1
ATOM 874 C CA . GLU A 1 108 ? -0.347 -30.045 -10.828 1.00 47.56 108 GLU A CA 1
ATOM 875 C C . GLU A 1 108 ? 0.471 -30.967 -9.884 1.00 47.56 108 GLU A C 1
ATOM 877 O O . GLU A 1 108 ? 0.259 -30.924 -8.672 1.00 47.56 108 GLU A O 1
ATOM 882 N N . GLU A 1 109 ? 1.437 -31.752 -10.370 1.00 45.75 109 GLU A N 1
ATOM 883 C CA . GLU A 1 109 ? 2.132 -32.787 -9.581 1.00 45.75 109 GLU A CA 1
ATOM 884 C C . GLU A 1 109 ? 3.585 -32.440 -9.156 1.00 45.75 109 GLU A C 1
ATOM 886 O O . GLU A 1 109 ? 4.100 -33.062 -8.229 1.00 45.75 109 GLU A O 1
ATOM 891 N N . GLU A 1 110 ? 4.234 -31.395 -9.703 1.00 47.00 110 GLU A N 1
ATOM 892 C CA . GLU A 1 110 ? 5.642 -31.014 -9.380 1.00 47.00 110 GLU A CA 1
ATOM 893 C C . GLU A 1 110 ? 5.795 -29.682 -8.595 1.00 47.00 110 GLU A C 1
ATOM 895 O O . GLU A 1 110 ? 6.865 -29.066 -8.534 1.00 47.00 110 GLU A O 1
ATOM 900 N N . ASN A 1 111 ? 4.715 -29.224 -7.957 1.00 47.50 111 ASN A N 1
ATOM 901 C CA . ASN A 1 111 ? 4.496 -27.846 -7.483 1.00 47.50 111 ASN A CA 1
ATOM 902 C C . ASN A 1 111 ? 5.479 -27.259 -6.440 1.00 47.50 111 ASN A C 1
ATOM 904 O O . ASN A 1 111 ? 5.406 -26.074 -6.139 1.00 47.50 111 ASN A O 1
ATOM 908 N N . GLY A 1 112 ? 6.414 -28.020 -5.870 1.00 46.22 112 GLY A N 1
ATOM 909 C CA . GLY A 1 112 ? 7.318 -27.485 -4.839 1.00 46.22 112 GLY A CA 1
ATOM 910 C C . GLY A 1 112 ? 8.566 -26.776 -5.376 1.00 46.22 112 GLY A C 1
ATOM 911 O O . GLY A 1 112 ? 9.046 -25.817 -4.770 1.00 46.22 112 GLY A O 1
ATOM 912 N N . VAL A 1 113 ? 9.124 -27.270 -6.483 1.00 40.84 113 VAL A N 1
ATOM 913 C CA . VAL A 1 113 ? 10.497 -26.940 -6.908 1.00 40.84 113 VAL A CA 1
ATOM 914 C C . VAL A 1 113 ? 10.494 -25.962 -8.084 1.00 40.84 113 VAL A C 1
ATOM 916 O O . VAL A 1 113 ? 11.164 -24.937 -8.012 1.00 40.84 113 VAL A O 1
ATOM 919 N N . ALA A 1 114 ? 9.651 -26.181 -9.098 1.00 43.53 114 ALA A N 1
ATOM 920 C CA . ALA A 1 114 ? 9.543 -25.291 -10.257 1.00 43.53 114 ALA A CA 1
ATOM 921 C C . ALA A 1 114 ? 8.919 -23.925 -9.914 1.00 43.53 114 ALA A C 1
ATOM 923 O O . ALA A 1 114 ? 9.429 -22.887 -10.336 1.00 43.53 114 ALA A O 1
ATOM 924 N N . GLU A 1 115 ? 7.871 -23.888 -9.080 1.00 47.34 115 GLU A N 1
ATOM 925 C CA . GLU A 1 115 ? 7.306 -22.628 -8.572 1.00 47.34 115 GLU A CA 1
ATOM 926 C C . GLU A 1 115 ? 8.391 -21.817 -7.847 1.00 47.34 115 GLU A C 1
ATOM 928 O O . GLU A 1 115 ? 8.546 -20.616 -8.081 1.00 47.34 115 GLU A O 1
ATOM 933 N N . GLN A 1 116 ? 9.206 -22.500 -7.040 1.00 47.22 116 GLN A N 1
ATOM 934 C CA . GLN A 1 116 ? 10.288 -21.907 -6.270 1.00 47.22 116 GLN A CA 1
ATOM 935 C C . GLN A 1 116 ? 11.451 -21.438 -7.152 1.00 47.22 116 GLN A C 1
ATOM 937 O O . GLN A 1 116 ? 11.972 -20.355 -6.898 1.00 47.22 116 GLN A O 1
ATOM 942 N N . ASP A 1 117 ? 11.824 -22.178 -8.196 1.00 44.06 117 ASP A N 1
ATOM 943 C CA . ASP A 1 117 ? 12.912 -21.833 -9.117 1.00 44.06 117 ASP A CA 1
ATOM 944 C C . ASP A 1 117 ? 12.562 -20.661 -10.018 1.00 44.06 117 ASP A C 1
ATOM 946 O O . ASP A 1 117 ? 13.354 -19.717 -10.134 1.00 44.06 117 ASP A O 1
ATOM 950 N N . VAL A 1 118 ? 11.340 -20.625 -10.558 1.00 50.03 118 VAL A N 1
ATOM 951 C CA . VAL A 1 118 ? 10.931 -19.438 -11.293 1.00 50.03 118 VAL A CA 1
ATOM 952 C C . VAL A 1 118 ? 10.725 -18.268 -10.321 1.00 50.03 118 VAL A C 1
ATOM 954 O O . VAL A 1 118 ? 11.165 -17.165 -10.623 1.00 50.03 118 VAL A O 1
ATOM 957 N N . LEU A 1 119 ? 10.219 -18.468 -9.092 1.00 53.16 119 LEU A N 1
ATOM 958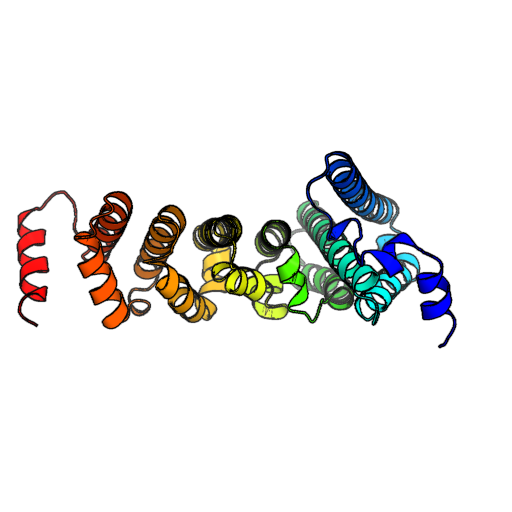 C CA . LEU A 1 119 ? 10.301 -17.435 -8.042 1.00 53.16 119 LEU A CA 1
ATOM 959 C C . LEU A 1 119 ? 11.747 -17.012 -7.718 1.00 53.16 119 LEU A C 1
ATOM 961 O O . LEU A 1 119 ? 11.942 -15.868 -7.321 1.00 53.16 119 LEU A O 1
ATOM 965 N N . ASN A 1 120 ? 12.754 -17.880 -7.838 1.00 53.62 120 ASN A N 1
ATOM 966 C CA . ASN A 1 120 ? 14.145 -17.588 -7.477 1.00 53.62 120 ASN A CA 1
ATOM 967 C C . ASN A 1 120 ? 14.859 -16.753 -8.547 1.00 53.62 120 ASN A C 1
ATOM 969 O O . ASN A 1 120 ? 15.522 -15.779 -8.184 1.00 53.62 120 ASN A O 1
ATOM 973 N N . VAL A 1 121 ? 14.659 -17.056 -9.835 1.00 48.62 121 VAL A N 1
ATOM 974 C CA . VAL A 1 121 ? 15.102 -16.193 -10.949 1.00 48.62 121 VAL A CA 1
ATOM 975 C C . VAL A 1 121 ? 14.380 -14.838 -10.868 1.00 48.62 121 VAL A C 1
ATOM 977 O O . VAL A 1 121 ? 15.014 -13.786 -10.860 1.00 48.62 121 VAL A O 1
ATOM 980 N N . ARG A 1 122 ? 13.064 -14.848 -10.606 1.00 61.41 122 ARG A N 1
ATOM 981 C CA . ARG A 1 122 ? 12.232 -13.640 -10.417 1.00 61.41 122 ARG A CA 1
ATOM 982 C C . ARG A 1 122 ? 12.611 -12.815 -9.178 1.00 61.41 122 ARG A C 1
ATOM 984 O O . ARG A 1 122 ? 12.486 -11.593 -9.182 1.00 61.41 122 ARG A O 1
ATOM 991 N N . LYS A 1 123 ? 13.092 -13.444 -8.098 1.00 61.38 123 LYS A N 1
ATOM 992 C CA . LYS A 1 123 ? 13.588 -12.746 -6.897 1.00 61.38 123 LYS A CA 1
ATOM 993 C C . LYS A 1 123 ? 14.847 -11.950 -7.198 1.00 61.38 123 LYS A C 1
ATOM 995 O O . LYS A 1 123 ? 15.034 -10.921 -6.559 1.00 61.38 123 LYS A O 1
ATOM 1000 N N . GLN A 1 124 ? 15.714 -12.401 -8.105 1.00 64.38 124 GLN A N 1
ATOM 1001 C CA . GLN A 1 124 ? 16.916 -11.647 -8.465 1.00 64.38 124 GLN A CA 1
ATOM 1002 C C . GLN A 1 124 ? 16.552 -10.345 -9.171 1.00 64.38 124 GLN A C 1
ATOM 1004 O O . GLN A 1 124 ? 17.083 -9.313 -8.782 1.00 64.38 124 GLN A O 1
ATOM 1009 N N . ASP A 1 125 ? 15.579 -10.363 -10.081 1.00 67.44 125 ASP A N 1
ATOM 1010 C CA . ASP A 1 125 ? 15.082 -9.162 -10.767 1.00 67.44 125 ASP A CA 1
ATOM 1011 C C . ASP A 1 125 ? 14.433 -8.180 -9.788 1.00 67.44 125 ASP A C 1
ATOM 1013 O O . ASP A 1 125 ? 14.776 -6.995 -9.734 1.00 67.44 125 ASP A O 1
ATOM 1017 N N . ILE A 1 126 ? 13.555 -8.692 -8.920 1.00 66.94 126 ILE A N 1
ATOM 1018 C CA . ILE A 1 126 ? 12.913 -7.892 -7.872 1.00 66.94 126 ILE A CA 1
ATOM 1019 C C . ILE A 1 126 ? 13.963 -7.332 -6.893 1.00 66.94 126 ILE A C 1
ATOM 1021 O O . ILE A 1 126 ? 13.873 -6.179 -6.465 1.00 66.94 126 ILE A O 1
ATOM 1025 N N . ASN A 1 127 ? 14.993 -8.117 -6.561 1.00 67.31 127 ASN A N 1
ATOM 1026 C CA . ASN A 1 127 ? 16.097 -7.685 -5.707 1.00 67.31 127 ASN A CA 1
ATOM 1027 C C . ASN A 1 127 ? 17.073 -6.735 -6.412 1.00 67.31 127 ASN A C 1
ATOM 1029 O O . ASN A 1 127 ? 17.655 -5.878 -5.753 1.00 67.31 127 ASN A O 1
ATOM 1033 N N . ALA A 1 128 ? 17.262 -6.848 -7.722 1.00 62.44 128 ALA A N 1
ATOM 1034 C CA . ALA A 1 128 ? 18.094 -5.946 -8.510 1.00 62.44 128 ALA A CA 1
ATOM 1035 C C . ALA A 1 128 ? 17.460 -4.554 -8.571 1.00 62.44 128 ALA A C 1
ATOM 1037 O O . ALA A 1 128 ? 18.168 -3.548 -8.490 1.00 62.44 128 ALA A O 1
ATOM 1038 N N . LEU A 1 129 ? 16.126 -4.514 -8.613 1.00 66.38 129 LEU A N 1
ATOM 1039 C CA . LEU A 1 129 ? 15.324 -3.301 -8.524 1.00 66.38 129 LEU A CA 1
ATOM 1040 C C . LEU A 1 129 ? 15.140 -2.792 -7.087 1.00 66.38 129 LEU A C 1
ATOM 1042 O O . LEU A 1 129 ? 14.537 -1.734 -6.931 1.00 66.38 129 LEU A O 1
ATOM 1046 N N . ARG A 1 130 ? 15.635 -3.490 -6.043 1.00 62.22 130 ARG A N 1
ATOM 1047 C CA . ARG A 1 130 ? 15.437 -3.093 -4.635 1.00 62.22 130 ARG A CA 1
ATOM 1048 C C . ARG A 1 130 ? 15.834 -1.645 -4.407 1.00 62.22 130 ARG A C 1
ATOM 1050 O O . ARG A 1 130 ? 17.009 -1.282 -4.349 1.00 62.22 130 ARG A O 1
ATOM 1057 N N . LEU A 1 131 ? 14.814 -0.842 -4.155 1.00 58.44 131 LEU A N 1
ATOM 1058 C CA . LEU A 1 131 ? 14.951 0.531 -3.727 1.00 58.44 131 LEU A CA 1
ATOM 1059 C C . LEU A 1 131 ? 15.167 0.495 -2.214 1.00 58.44 131 LEU A C 1
ATOM 1061 O O . LEU A 1 131 ? 14.217 0.417 -1.435 1.00 58.44 131 LEU A O 1
ATOM 1065 N N . GLN A 1 132 ? 16.433 0.506 -1.792 1.00 55.06 132 GLN A N 1
ATOM 1066 C CA . GLN A 1 132 ? 16.812 0.782 -0.405 1.00 55.06 132 GLN A CA 1
ATOM 1067 C C . GLN A 1 132 ? 16.431 2.227 -0.072 1.00 55.06 132 GLN A C 1
ATOM 1069 O O . GLN A 1 132 ? 17.301 3.093 -0.038 1.00 55.06 132 GLN A O 1
ATOM 1074 N N . ASP A 1 133 ? 15.144 2.564 0.056 1.00 56.12 133 ASP A N 1
ATOM 1075 C CA . ASP A 1 133 ? 14.844 3.973 0.242 1.00 56.12 133 ASP A CA 1
ATOM 1076 C C . ASP A 1 133 ? 13.489 4.356 0.824 1.00 56.12 133 ASP A C 1
ATOM 1078 O O . ASP A 1 133 ? 12.413 3.996 0.348 1.00 56.12 133 ASP A O 1
ATOM 1082 N N . ASN A 1 134 ? 13.589 5.318 1.739 1.00 61.47 134 ASN A N 1
ATOM 1083 C CA . ASN A 1 134 ? 12.535 6.254 2.095 1.00 61.47 134 ASN A CA 1
ATOM 1084 C C . ASN A 1 134 ? 11.988 7.018 0.873 1.00 61.47 134 ASN A C 1
ATOM 1086 O O . ASN A 1 134 ? 10.897 7.582 0.948 1.00 61.47 134 ASN A O 1
ATOM 1090 N N . LYS A 1 135 ? 12.722 7.050 -0.244 1.00 69.62 135 LYS A N 1
ATOM 1091 C CA . LYS A 1 135 ? 12.340 7.757 -1.474 1.00 69.62 135 LYS A CA 1
ATOM 1092 C C . LYS A 1 135 ? 11.180 7.118 -2.238 1.00 69.62 135 LYS A C 1
ATOM 1094 O O . LYS A 1 135 ? 10.472 7.857 -2.909 1.00 69.62 135 LYS A O 1
ATOM 1099 N N . VAL A 1 136 ? 10.924 5.813 -2.098 1.00 73.50 136 VAL A N 1
ATOM 1100 C CA . VAL A 1 136 ? 9.747 5.154 -2.710 1.00 73.50 136 VAL A CA 1
ATOM 1101 C C . VAL A 1 136 ? 8.454 5.836 -2.253 1.00 73.50 136 VAL A C 1
ATOM 1103 O O . VAL A 1 136 ? 7.594 6.190 -3.057 1.00 73.50 136 VAL A O 1
ATOM 1106 N N . THR A 1 137 ? 8.384 6.166 -0.960 1.00 76.88 137 THR A N 1
ATOM 1107 C CA . THR A 1 137 ? 7.232 6.859 -0.367 1.00 76.88 137 THR A CA 1
ATOM 1108 C C . THR A 1 137 ? 7.033 8.300 -0.858 1.00 76.88 137 THR A C 1
ATOM 1110 O O . THR A 1 137 ? 5.957 8.855 -0.665 1.00 76.88 137 THR A O 1
ATOM 1113 N N . LEU A 1 138 ? 7.995 8.907 -1.572 1.00 80.06 138 LEU A N 1
ATOM 1114 C CA . LEU A 1 138 ? 7.806 10.234 -2.185 1.00 80.06 138 LEU A CA 1
ATOM 1115 C C . LEU A 1 138 ? 6.775 10.215 -3.319 1.00 80.06 138 LEU A C 1
ATOM 1117 O O . LEU A 1 138 ? 6.151 11.241 -3.585 1.00 80.06 138 LEU A O 1
ATOM 1121 N N . MET A 1 139 ? 6.559 9.051 -3.939 1.00 81.81 139 MET A N 1
ATOM 1122 C CA . MET A 1 139 ? 5.490 8.847 -4.916 1.00 81.81 139 MET A CA 1
ATOM 1123 C C . MET A 1 139 ? 4.100 8.774 -4.274 1.00 81.81 139 MET A C 1
ATOM 1125 O O . MET A 1 139 ? 3.115 8.801 -4.994 1.00 81.81 139 MET A O 1
ATOM 1129 N N . ARG A 1 140 ? 3.993 8.692 -2.939 1.00 89.25 140 ARG A N 1
ATOM 1130 C CA . ARG A 1 140 ? 2.730 8.814 -2.197 1.00 89.25 140 ARG A CA 1
ATOM 1131 C C . ARG A 1 140 ? 1.610 7.896 -2.714 1.00 89.25 140 ARG A C 1
ATOM 1133 O O . ARG A 1 140 ? 1.700 6.691 -2.509 1.00 89.25 140 ARG A O 1
ATOM 1140 N N . VAL A 1 141 ? 0.566 8.435 -3.354 1.00 89.75 141 VAL A N 1
ATOM 1141 C CA . VAL A 1 141 ? -0.599 7.657 -3.822 1.00 89.75 141 VAL A CA 1
ATOM 1142 C C . VAL A 1 141 ? -0.185 6.636 -4.871 1.00 89.75 141 VAL A C 1
ATOM 1144 O O . VAL A 1 141 ? -0.596 5.482 -4.797 1.00 89.75 141 VAL A O 1
ATOM 1147 N N . GLU A 1 142 ? 0.684 7.025 -5.798 1.00 88.69 142 GLU A N 1
ATOM 1148 C CA . GLU A 1 142 ? 1.212 6.110 -6.795 1.00 88.69 142 GLU A CA 1
ATOM 1149 C C . GLU A 1 142 ? 1.969 4.960 -6.114 1.00 88.69 142 GLU A C 1
ATOM 1151 O O . GLU A 1 142 ? 1.731 3.814 -6.453 1.00 88.69 142 GLU A O 1
ATOM 1156 N N . CYS A 1 143 ? 2.781 5.211 -5.078 1.00 90.56 143 CYS A N 1
ATOM 1157 C CA . CYS A 1 143 ? 3.435 4.128 -4.322 1.00 90.56 143 CYS A CA 1
ATOM 1158 C C . CYS A 1 143 ? 2.424 3.140 -3.712 1.00 90.56 143 CYS A C 1
ATOM 1160 O O . CYS A 1 143 ? 2.663 1.933 -3.722 1.00 90.56 143 CYS A O 1
ATOM 1162 N N . ILE A 1 144 ? 1.315 3.642 -3.166 1.00 94.75 144 ILE A N 1
ATOM 1163 C CA . ILE A 1 144 ? 0.278 2.822 -2.523 1.00 94.75 144 ILE A CA 1
ATOM 1164 C C . ILE A 1 144 ? -0.353 1.861 -3.537 1.00 94.75 144 ILE A C 1
ATOM 1166 O O . ILE A 1 144 ? -0.506 0.675 -3.246 1.00 94.75 144 ILE A O 1
ATOM 1170 N N . GLN A 1 145 ? -0.662 2.358 -4.737 1.00 94.00 145 GLN A N 1
ATOM 1171 C CA . GLN A 1 145 ? -1.250 1.562 -5.818 1.00 94.00 145 GLN A CA 1
ATOM 1172 C C . GLN A 1 145 ? -0.326 0.417 -6.247 1.00 94.00 145 GLN A C 1
ATOM 1174 O O . GLN A 1 145 ? -0.772 -0.719 -6.390 1.00 94.00 145 GLN A O 1
ATOM 1179 N N . GLU A 1 146 ? 0.967 0.699 -6.400 1.00 91.94 146 GLU A N 1
ATOM 1180 C CA . GLU A 1 146 ? 1.950 -0.296 -6.844 1.00 91.94 146 GLU A CA 1
ATOM 1181 C C . GLU A 1 146 ? 2.155 -1.376 -5.775 1.00 91.94 146 GLU A C 1
ATOM 1183 O O . GLU A 1 146 ? 2.046 -2.566 -6.067 1.00 91.94 146 GLU A O 1
ATOM 1188 N N . VAL A 1 147 ? 2.327 -0.975 -4.507 1.00 92.12 147 VAL A N 1
ATOM 1189 C CA . VAL A 1 147 ? 2.449 -1.910 -3.372 1.00 92.12 147 VAL A CA 1
ATOM 1190 C C . VAL A 1 147 ? 1.209 -2.793 -3.233 1.00 92.12 147 VAL A C 1
ATOM 1192 O O . VAL A 1 147 ? 1.338 -3.985 -2.951 1.00 92.12 147 VAL A O 1
ATOM 1195 N N . SER A 1 148 ? 0.013 -2.242 -3.460 1.00 94.94 148 SER A N 1
ATOM 1196 C CA . SER A 1 148 ? -1.232 -3.015 -3.446 1.00 94.94 148 SER A CA 1
ATOM 1197 C C . SER A 1 148 ? -1.202 -4.151 -4.473 1.00 94.94 148 SER A C 1
ATOM 1199 O O . SER A 1 148 ? -1.494 -5.296 -4.128 1.00 94.94 148 SER A O 1
ATOM 1201 N N . ILE A 1 149 ? -0.774 -3.865 -5.709 1.00 92.56 149 ILE A N 1
ATOM 1202 C CA . ILE A 1 149 ? -0.653 -4.867 -6.780 1.00 92.56 149 ILE A CA 1
ATOM 1203 C C . ILE A 1 149 ? 0.382 -5.934 -6.412 1.00 92.56 149 ILE A C 1
ATOM 1205 O O . ILE A 1 149 ? 0.132 -7.129 -6.580 1.00 92.56 149 ILE A O 1
ATOM 1209 N N . TRP A 1 150 ? 1.530 -5.517 -5.881 1.00 91.38 150 TRP A N 1
ATOM 1210 C CA . TRP A 1 150 ? 2.598 -6.429 -5.480 1.00 91.38 150 TRP A CA 1
ATOM 1211 C C . TRP A 1 150 ? 2.146 -7.417 -4.408 1.00 91.38 150 TRP A C 1
ATOM 1213 O O . TRP A 1 150 ? 2.325 -8.626 -4.555 1.00 91.38 150 TRP A O 1
ATOM 1223 N N . ILE A 1 151 ? 1.522 -6.908 -3.344 1.00 92.06 151 ILE A N 1
ATOM 1224 C CA . ILE A 1 151 ? 1.036 -7.731 -2.235 1.00 92.06 151 ILE A CA 1
ATOM 1225 C C . ILE A 1 151 ? -0.136 -8.608 -2.682 1.00 92.06 151 ILE A C 1
ATOM 1227 O O . ILE A 1 151 ? -0.217 -9.753 -2.246 1.00 92.06 151 ILE A O 1
ATOM 1231 N N . LYS A 1 152 ? -1.011 -8.113 -3.567 1.00 91.94 152 LYS A N 1
ATOM 1232 C CA . LYS A 1 152 ? -2.124 -8.895 -4.119 1.00 91.94 152 LYS A CA 1
ATOM 1233 C C . LYS A 1 152 ? -1.638 -10.186 -4.782 1.00 91.94 152 LYS A C 1
ATOM 1235 O O . LYS A 1 152 ? -2.231 -11.231 -4.541 1.00 91.94 152 LYS A O 1
ATOM 1240 N N . TYR A 1 153 ? -0.596 -10.111 -5.612 1.00 87.62 153 TYR A N 1
ATOM 1241 C CA . TYR A 1 153 ? -0.119 -11.271 -6.372 1.00 87.62 153 TYR A CA 1
ATOM 1242 C C . TYR A 1 153 ? 0.915 -12.113 -5.619 1.00 87.62 153 TYR A C 1
ATOM 1244 O O . TYR A 1 153 ? 0.876 -13.335 -5.703 1.00 87.62 153 TYR A O 1
ATOM 1252 N N . PHE A 1 154 ? 1.813 -11.495 -4.844 1.00 87.25 154 PHE A N 1
ATOM 1253 C CA . PHE A 1 154 ? 2.881 -12.216 -4.140 1.00 87.25 154 PHE A CA 1
ATOM 1254 C C . PHE A 1 154 ? 3.021 -11.775 -2.673 1.00 87.25 154 PHE A C 1
ATOM 1256 O O . PHE A 1 154 ? 4.062 -11.238 -2.270 1.00 87.25 154 PHE A O 1
ATOM 1263 N N . PRO A 1 155 ? 2.010 -12.026 -1.822 1.00 89.75 155 PRO A N 1
ATOM 1264 C CA . PRO A 1 155 ? 1.956 -11.465 -0.474 1.00 89.75 155 PRO A CA 1
ATOM 1265 C C . PRO A 1 155 ? 3.145 -11.880 0.399 1.00 89.75 155 PRO A C 1
ATOM 1267 O O . PRO A 1 155 ? 3.740 -11.032 1.057 1.00 89.75 155 PRO A O 1
ATOM 1270 N N . LYS A 1 156 ? 3.575 -13.149 0.363 1.00 86.50 156 LYS A N 1
ATOM 1271 C CA . LYS A 1 156 ? 4.722 -13.633 1.159 1.00 86.50 156 LYS A CA 1
ATOM 1272 C C . LYS A 1 156 ? 6.040 -12.944 0.779 1.00 86.50 156 LYS A C 1
ATOM 1274 O O . LYS A 1 156 ? 6.843 -12.628 1.655 1.00 86.50 156 LYS A O 1
ATOM 1279 N N . ILE A 1 157 ? 6.260 -12.679 -0.512 1.00 83.56 157 ILE A N 1
ATOM 1280 C CA . ILE A 1 157 ? 7.465 -11.984 -0.988 1.00 83.56 157 ILE A CA 1
ATOM 1281 C C . ILE A 1 157 ? 7.437 -10.532 -0.503 1.00 83.56 157 ILE A C 1
ATOM 1283 O O . ILE A 1 157 ? 8.379 -10.068 0.140 1.00 83.56 157 ILE A O 1
ATOM 1287 N N . PHE A 1 158 ? 6.345 -9.816 -0.772 1.00 87.06 158 PHE A N 1
ATOM 1288 C CA . PHE A 1 158 ? 6.286 -8.375 -0.533 1.00 87.06 158 PHE A CA 1
ATOM 1289 C C . PHE A 1 158 ? 6.018 -7.989 0.922 1.00 87.06 158 PHE A C 1
ATOM 1291 O O . PHE A 1 158 ? 6.461 -6.924 1.342 1.00 87.06 158 PHE A O 1
ATOM 1298 N N . ILE A 1 159 ? 5.370 -8.838 1.720 1.00 88.56 159 ILE A N 1
ATOM 1299 C CA . ILE A 1 159 ? 5.173 -8.590 3.154 1.00 88.56 159 ILE A CA 1
ATOM 1300 C C . ILE A 1 159 ? 6.394 -9.060 3.947 1.00 88.56 159 ILE A C 1
ATOM 1302 O O . ILE A 1 159 ? 6.965 -8.277 4.699 1.00 88.56 159 ILE A O 1
ATOM 1306 N N . THR A 1 160 ? 6.823 -10.313 3.779 1.00 85.12 160 THR A N 1
ATOM 1307 C CA . THR A 1 160 ? 7.832 -10.914 4.668 1.00 85.12 160 THR A CA 1
ATOM 1308 C C . THR A 1 160 ? 9.263 -10.685 4.184 1.00 85.12 160 THR A C 1
ATOM 1310 O O . THR A 1 160 ? 10.113 -10.272 4.965 1.00 85.12 160 THR A O 1
ATOM 1313 N N . GLN A 1 161 ? 9.555 -10.950 2.906 1.00 82.06 161 GLN A N 1
ATOM 1314 C CA . GLN A 1 161 ? 10.941 -10.965 2.407 1.00 82.06 161 GLN A CA 1
ATOM 1315 C C . GLN A 1 161 ? 11.452 -9.567 2.040 1.00 82.06 161 GLN A C 1
ATOM 1317 O O . GLN A 1 161 ? 12.601 -9.216 2.315 1.00 82.06 161 GLN A O 1
ATOM 1322 N N . LEU A 1 162 ? 10.602 -8.768 1.397 1.00 80.81 162 LEU A N 1
ATOM 1323 C CA . LEU A 1 162 ? 10.944 -7.423 0.933 1.00 80.81 162 LEU A CA 1
ATOM 1324 C C . LEU A 1 162 ? 10.420 -6.321 1.845 1.00 80.81 162 LEU A C 1
ATOM 1326 O O . LEU A 1 162 ? 10.884 -5.192 1.723 1.00 80.81 162 LEU A O 1
ATOM 1330 N N . GLN A 1 163 ? 9.478 -6.638 2.737 1.00 87.06 163 GLN A N 1
ATOM 1331 C CA . GLN A 1 163 ? 8.890 -5.686 3.682 1.00 87.06 163 GLN A CA 1
ATOM 1332 C C . GLN A 1 163 ? 8.303 -4.429 3.009 1.00 87.06 163 GLN A C 1
ATOM 1334 O O . GLN A 1 163 ? 8.266 -3.349 3.597 1.00 87.06 163 GLN A O 1
ATOM 1339 N N . ALA A 1 164 ? 7.795 -4.559 1.781 1.00 86.62 164 ALA A N 1
ATOM 1340 C CA . ALA A 1 164 ? 7.158 -3.478 1.029 1.00 86.62 164 ALA A CA 1
ATOM 1341 C C . ALA A 1 164 ? 5.902 -2.936 1.731 1.00 86.62 164 ALA A C 1
ATOM 1343 O O . ALA A 1 164 ? 5.532 -1.777 1.544 1.00 86.62 164 ALA A O 1
ATOM 1344 N N . ILE A 1 165 ? 5.285 -3.742 2.600 1.00 90.88 165 ILE A N 1
ATOM 1345 C CA . ILE A 1 165 ? 4.194 -3.311 3.479 1.00 90.88 165 ILE A CA 1
ATOM 1346 C C . ILE A 1 165 ? 4.590 -2.106 4.359 1.00 90.88 165 ILE A C 1
ATOM 1348 O O . ILE A 1 165 ? 3.751 -1.252 4.642 1.00 90.88 165 ILE A O 1
ATOM 1352 N N . ASN A 1 166 ? 5.876 -1.946 4.699 1.00 91.06 166 ASN A N 1
ATOM 1353 C CA . ASN A 1 166 ? 6.370 -0.812 5.488 1.00 91.06 166 ASN A CA 1
ATOM 1354 C C . ASN A 1 166 ? 6.272 0.525 4.733 1.00 91.06 166 ASN A C 1
ATOM 1356 O O . ASN A 1 166 ? 6.176 1.584 5.356 1.00 91.06 166 ASN A O 1
ATOM 1360 N N . TYR A 1 167 ? 6.253 0.508 3.396 1.00 90.88 167 TYR A N 1
ATOM 1361 C CA . TYR A 1 167 ? 5.984 1.719 2.617 1.00 90.88 167 TYR A CA 1
ATOM 1362 C C . TYR A 1 167 ? 4.553 2.201 2.850 1.00 90.88 167 TYR A C 1
ATOM 1364 O O . TYR A 1 167 ? 4.341 3.385 3.111 1.00 90.88 167 TYR A O 1
ATOM 1372 N N . LEU A 1 168 ? 3.589 1.275 2.830 1.00 93.06 168 LEU A N 1
ATOM 1373 C CA . LEU A 1 168 ? 2.192 1.567 3.142 1.00 93.06 168 LEU A CA 1
ATOM 1374 C C . LEU A 1 168 ? 2.047 2.052 4.590 1.00 93.06 168 LEU A C 1
ATOM 1376 O O . LEU A 1 168 ? 1.406 3.073 4.830 1.00 93.06 168 LEU A O 1
ATOM 1380 N N . HIS A 1 169 ? 2.717 1.380 5.534 1.00 93.88 169 HIS A N 1
ATOM 1381 C CA . HIS A 1 169 ? 2.748 1.758 6.952 1.00 93.88 169 HIS A CA 1
ATOM 1382 C C . HIS A 1 169 ? 3.182 3.208 7.161 1.00 93.88 169 HIS A C 1
ATOM 1384 O O . HIS A 1 169 ? 2.503 3.980 7.837 1.00 93.88 169 HIS A O 1
ATOM 1390 N N . LYS A 1 170 ? 4.290 3.606 6.527 1.00 93.38 170 LYS A N 1
ATOM 1391 C CA . LYS A 1 170 ? 4.834 4.962 6.619 1.00 93.38 170 LYS A CA 1
ATOM 1392 C C . LYS A 1 170 ? 3.863 6.009 6.067 1.00 93.38 170 LYS A C 1
ATOM 1394 O O . LYS A 1 170 ? 3.706 7.078 6.663 1.00 93.38 170 LYS A O 1
ATOM 1399 N N . LEU A 1 171 ? 3.179 5.693 4.965 1.00 95.00 171 LEU A N 1
ATOM 1400 C CA . LEU A 1 171 ? 2.249 6.602 4.290 1.00 95.00 171 LEU A CA 1
ATOM 1401 C C . LEU A 1 171 ? 0.949 6.861 5.072 1.00 95.00 171 LEU A C 1
ATOM 1403 O O . LEU A 1 171 ? 0.325 7.899 4.861 1.00 95.00 171 LEU A O 1
ATOM 1407 N N . ILE A 1 172 ? 0.602 6.026 6.061 1.00 96.31 172 ILE A N 1
ATOM 1408 C CA . ILE A 1 172 ? -0.482 6.314 7.029 1.00 96.31 172 ILE A CA 1
ATOM 1409 C C . ILE A 1 172 ? -0.200 7.602 7.825 1.00 96.31 172 ILE A C 1
ATOM 1411 O O . ILE A 1 172 ? -1.118 8.259 8.316 1.00 96.31 172 ILE A O 1
ATOM 1415 N N . THR A 1 173 ? 1.069 7.997 7.949 1.00 94.44 173 THR A N 1
ATOM 1416 C CA . THR A 1 173 ? 1.486 9.221 8.651 1.00 94.44 173 THR A CA 1
ATOM 1417 C C . THR A 1 173 ? 1.921 10.353 7.719 1.00 94.44 173 THR A C 1
ATOM 1419 O O . THR A 1 173 ? 2.476 11.340 8.197 1.00 94.44 173 THR A O 1
ATOM 1422 N N . ASP A 1 174 ? 1.662 10.245 6.409 1.00 95.50 174 ASP A N 1
ATOM 1423 C CA . ASP A 1 174 ? 2.015 11.296 5.445 1.00 95.50 174 ASP A CA 1
ATOM 1424 C C . ASP A 1 174 ? 1.325 12.630 5.785 1.00 95.50 174 ASP A C 1
ATOM 1426 O O . ASP A 1 174 ? 0.240 12.673 6.366 1.00 95.50 174 ASP A O 1
ATOM 1430 N N . MET A 1 175 ? 1.944 13.743 5.396 1.00 92.81 175 MET A N 1
ATOM 1431 C CA . MET A 1 175 ? 1.406 15.088 5.614 1.00 92.81 175 MET A CA 1
ATOM 1432 C C . MET A 1 175 ? 0.092 15.331 4.857 1.00 92.81 175 MET A C 1
ATOM 1434 O O . MET A 1 175 ? -0.774 16.066 5.334 1.00 92.81 175 MET A O 1
ATOM 1438 N N . SER A 1 176 ? -0.085 14.710 3.689 1.00 94.38 176 SER A N 1
ATOM 1439 C CA . SER A 1 176 ? -1.296 14.836 2.882 1.00 94.38 176 SER A CA 1
ATOM 1440 C C . SER A 1 176 ? -2.396 13.899 3.376 1.00 94.38 176 SER A C 1
ATOM 1442 O O . SER A 1 176 ? -2.220 12.684 3.445 1.00 94.38 176 SER A O 1
ATOM 1444 N N . LYS A 1 177 ? -3.570 14.471 3.656 1.00 96.12 177 LYS A N 1
ATOM 1445 C CA . LYS A 1 177 ? -4.765 13.716 4.052 1.00 96.12 177 LYS A CA 1
ATOM 1446 C C . LYS A 1 177 ? -5.205 12.691 3.005 1.00 96.12 177 LYS A C 1
ATOM 1448 O O . LYS A 1 177 ? -5.579 11.585 3.374 1.00 96.12 177 LYS A O 1
ATOM 1453 N N . ASP A 1 178 ? -5.080 13.024 1.719 1.00 96.12 178 ASP A N 1
ATOM 1454 C CA . ASP A 1 178 ? -5.463 12.133 0.618 1.00 96.12 178 ASP A CA 1
ATOM 1455 C C . ASP A 1 178 ? -4.565 10.888 0.592 1.00 96.12 178 ASP A C 1
ATOM 1457 O O . ASP A 1 178 ? -5.030 9.776 0.356 1.00 96.12 178 ASP A O 1
ATOM 1461 N N . VAL A 1 179 ? -3.277 11.065 0.904 1.00 96.38 179 VAL A N 1
ATOM 1462 C CA . VAL A 1 179 ? -2.299 9.973 0.988 1.00 96.38 179 VAL A CA 1
ATOM 1463 C C . VAL A 1 179 ? -2.568 9.095 2.202 1.00 96.38 179 VAL A C 1
ATOM 1465 O O . VAL A 1 179 ? -2.586 7.873 2.064 1.00 96.38 179 VAL A O 1
ATOM 1468 N N . ARG A 1 180 ? -2.832 9.699 3.371 1.00 97.62 180 ARG A N 1
ATOM 1469 C CA . ARG A 1 180 ? -3.203 8.948 4.581 1.00 97.62 180 ARG A CA 1
ATOM 1470 C C . ARG A 1 180 ? -4.463 8.118 4.351 1.00 97.62 180 ARG A C 1
ATOM 1472 O O . ARG A 1 180 ? -4.474 6.937 4.682 1.00 97.62 180 ARG A O 1
ATOM 1479 N N . TYR A 1 181 ? -5.497 8.720 3.759 1.00 97.88 181 TYR A N 1
ATOM 1480 C CA . TYR A 1 181 ? -6.750 8.030 3.459 1.00 97.88 181 TYR A CA 1
ATOM 1481 C C . TYR A 1 181 ? -6.531 6.866 2.489 1.00 97.88 181 TYR A C 1
ATOM 1483 O O . TYR A 1 181 ? -6.923 5.746 2.800 1.00 97.88 181 TYR A O 1
ATOM 1491 N N . ALA A 1 182 ? -5.841 7.099 1.366 1.00 97.88 182 ALA A N 1
ATOM 1492 C CA . ALA A 1 182 ? -5.544 6.053 0.387 1.00 97.88 182 ALA A CA 1
ATOM 1493 C C . ALA A 1 182 ? -4.720 4.901 0.992 1.00 97.88 182 ALA A C 1
ATOM 1495 O O . ALA A 1 182 ? -4.947 3.735 0.662 1.00 97.88 182 ALA A O 1
ATOM 1496 N N . ALA A 1 183 ? -3.782 5.210 1.896 1.00 97.38 183 ALA A N 1
ATOM 1497 C CA . ALA A 1 183 ? -2.977 4.203 2.579 1.00 97.38 183 ALA A CA 1
ATOM 1498 C C . ALA A 1 183 ? -3.841 3.330 3.499 1.00 97.38 183 ALA A C 1
ATOM 1500 O O . ALA A 1 183 ? -3.748 2.103 3.454 1.00 97.38 183 ALA A O 1
ATOM 1501 N N . LEU A 1 184 ? -4.708 3.962 4.295 1.00 97.31 184 LEU A N 1
ATOM 1502 C CA . LEU A 1 184 ? -5.651 3.271 5.171 1.00 97.31 184 LEU A CA 1
ATOM 1503 C C . LEU A 1 184 ? -6.643 2.415 4.370 1.00 97.31 184 LEU A C 1
ATOM 1505 O O . LEU A 1 184 ? -6.807 1.240 4.672 1.00 97.31 184 LEU A O 1
ATOM 1509 N N . GLU A 1 185 ? -7.255 2.967 3.323 1.00 96.25 185 GLU A N 1
ATOM 1510 C CA . GLU A 1 185 ? -8.198 2.253 2.452 1.00 96.25 185 GLU A CA 1
ATOM 1511 C C . GLU A 1 185 ? -7.556 1.028 1.785 1.00 96.25 185 GLU A C 1
ATOM 1513 O O . GLU A 1 185 ? -8.118 -0.067 1.796 1.00 96.25 185 GLU A O 1
ATOM 1518 N N . THR A 1 186 ? -6.338 1.182 1.264 1.00 96.56 186 THR A N 1
ATOM 1519 C CA . THR A 1 186 ? -5.597 0.062 0.672 1.00 96.56 186 THR A CA 1
ATOM 1520 C C . THR A 1 186 ? -5.298 -1.006 1.717 1.00 96.56 186 THR A C 1
ATOM 1522 O O . THR A 1 186 ? -5.464 -2.196 1.459 1.00 96.56 186 THR A O 1
ATOM 1525 N N . PHE A 1 187 ? -4.882 -0.598 2.914 1.00 94.56 187 PHE A N 1
ATOM 1526 C CA . PHE A 1 187 ? -4.585 -1.528 3.993 1.00 94.56 187 PHE A CA 1
ATOM 1527 C C . PHE A 1 187 ? -5.832 -2.275 4.490 1.00 94.56 187 PHE A C 1
ATOM 1529 O O . PHE A 1 187 ? -5.763 -3.475 4.749 1.00 94.56 187 PHE A O 1
ATOM 1536 N N . GLU A 1 188 ? -6.986 -1.605 4.538 1.00 93.00 188 GLU A N 1
ATOM 1537 C CA . GLU A 1 188 ? -8.282 -2.227 4.820 1.00 93.00 188 GLU A CA 1
ATOM 1538 C C . GLU A 1 188 ? -8.580 -3.369 3.838 1.00 93.00 188 GLU A C 1
ATOM 1540 O O . GLU A 1 188 ? -8.949 -4.467 4.257 1.00 93.00 188 GLU A O 1
ATOM 1545 N N . ALA A 1 189 ? -8.380 -3.136 2.537 1.00 93.88 189 ALA A N 1
ATOM 1546 C CA . ALA A 1 189 ? -8.590 -4.152 1.507 1.00 93.88 189 ALA A CA 1
ATOM 1547 C C . ALA A 1 189 ? -7.651 -5.362 1.678 1.00 93.88 189 ALA A C 1
ATOM 1549 O O . ALA A 1 189 ? -8.081 -6.510 1.526 1.00 93.88 189 ALA A O 1
ATOM 1550 N N . LEU A 1 190 ? -6.388 -5.124 2.052 1.00 93.38 190 LEU A N 1
ATOM 1551 C CA . LEU A 1 190 ? -5.420 -6.194 2.325 1.00 93.38 190 LEU A CA 1
ATOM 1552 C C . LEU A 1 190 ? -5.837 -7.045 3.532 1.00 93.38 190 LEU A C 1
ATOM 1554 O O . LEU A 1 190 ? -5.807 -8.271 3.463 1.00 93.38 190 LEU A O 1
ATOM 1558 N N . VAL A 1 191 ? -6.272 -6.409 4.620 1.00 90.19 191 VAL A N 1
ATOM 1559 C CA . VAL A 1 191 ? -6.688 -7.084 5.864 1.00 90.19 191 VAL A CA 1
ATOM 1560 C C . VAL A 1 191 ? -8.000 -7.849 5.679 1.00 90.19 191 VAL A C 1
ATOM 1562 O O . VAL A 1 191 ? -8.185 -8.901 6.285 1.00 90.19 191 VAL A O 1
ATOM 1565 N N . LYS A 1 192 ? -8.902 -7.374 4.813 1.00 90.31 192 LYS A N 1
ATOM 1566 C CA . LYS A 1 192 ? -10.136 -8.096 4.457 1.00 90.31 192 LYS A CA 1
ATOM 1567 C C . LYS A 1 192 ? -9.892 -9.341 3.597 1.00 90.31 192 LYS A C 1
ATOM 1569 O O . LYS A 1 192 ? -10.811 -10.135 3.428 1.00 90.31 192 LYS A O 1
ATOM 1574 N N . THR A 1 193 ? -8.683 -9.532 3.068 1.00 92.50 193 THR A N 1
ATOM 1575 C CA . THR A 1 193 ? -8.333 -10.694 2.243 1.00 92.50 193 THR A CA 1
ATOM 1576 C C . THR A 1 193 ? -7.729 -11.802 3.124 1.00 92.50 193 THR A C 1
ATOM 1578 O O . THR A 1 193 ? -6.599 -11.634 3.586 1.00 92.50 193 THR A O 1
ATOM 1581 N N . PRO A 1 194 ? -8.402 -12.955 3.344 1.00 91.19 194 PRO A N 1
ATOM 1582 C CA . PRO A 1 194 ? -7.997 -13.942 4.359 1.00 91.19 194 PRO A CA 1
ATOM 1583 C C . PRO A 1 194 ? -6.556 -14.461 4.227 1.00 91.19 194 PRO A C 1
ATOM 1585 O O . PRO A 1 194 ? -5.825 -14.520 5.216 1.00 91.19 194 PRO A O 1
ATOM 1588 N N . ASN A 1 195 ? -6.114 -14.767 3.002 1.00 90.38 195 ASN A N 1
ATOM 1589 C CA . ASN A 1 195 ? -4.758 -15.268 2.740 1.00 90.38 195 ASN A CA 1
ATOM 1590 C C . ASN A 1 195 ? -3.676 -14.222 3.057 1.00 90.38 195 ASN A C 1
ATOM 1592 O O . ASN A 1 195 ? -2.608 -14.558 3.565 1.00 90.38 195 ASN A O 1
ATOM 1596 N N . ILE A 1 196 ? -3.955 -12.945 2.783 1.00 92.12 196 ILE A N 1
ATOM 1597 C CA . ILE A 1 196 ? -3.036 -11.836 3.067 1.00 92.12 196 ILE A CA 1
ATOM 1598 C C . ILE A 1 196 ? -3.040 -11.534 4.568 1.00 92.12 196 ILE A C 1
ATOM 1600 O O . ILE A 1 196 ? -1.976 -11.369 5.165 1.00 92.12 196 ILE A O 1
ATOM 1604 N N . LEU A 1 197 ? -4.221 -11.533 5.195 1.00 91.25 197 LEU A N 1
ATOM 1605 C CA . LEU A 1 197 ? -4.385 -11.339 6.633 1.00 91.25 197 LEU A CA 1
ATOM 1606 C C . LEU A 1 197 ? -3.549 -12.333 7.440 1.00 91.25 197 LEU A C 1
ATOM 1608 O O . LEU A 1 197 ? -2.858 -11.923 8.370 1.00 91.25 197 LEU A O 1
ATOM 1612 N N . ALA A 1 198 ? -3.568 -13.617 7.069 1.00 91.50 198 ALA A N 1
ATOM 1613 C CA . ALA A 1 198 ? -2.786 -14.653 7.743 1.00 91.50 198 ALA A CA 1
ATOM 1614 C C . ALA A 1 198 ? -1.285 -14.313 7.807 1.00 91.50 198 ALA A C 1
ATOM 1616 O O . ALA A 1 198 ? -0.651 -14.538 8.836 1.00 91.50 198 ALA A O 1
ATOM 1617 N N . ILE A 1 199 ? -0.738 -13.712 6.745 1.00 91.56 199 ILE A N 1
ATOM 1618 C CA . ILE A 1 199 ? 0.666 -13.284 6.662 1.00 91.56 199 ILE A CA 1
ATOM 1619 C C . ILE A 1 199 ? 0.886 -11.973 7.435 1.00 91.56 199 ILE A C 1
ATOM 1621 O O . ILE A 1 199 ? 1.900 -11.816 8.115 1.00 91.56 199 ILE A O 1
ATOM 1625 N N . LEU A 1 200 ? -0.068 -11.037 7.368 1.00 91.44 200 LEU A N 1
ATOM 1626 C CA . LEU A 1 200 ? 0.021 -9.739 8.043 1.00 91.44 200 LEU A CA 1
ATOM 1627 C C . LEU A 1 200 ? -0.027 -9.832 9.570 1.00 91.44 200 LEU A C 1
ATOM 1629 O O . LEU A 1 200 ? 0.477 -8.908 10.209 1.00 91.44 200 LEU A O 1
ATOM 1633 N N . LYS A 1 201 ? -0.585 -10.904 10.158 1.00 89.00 201 LYS A N 1
ATOM 1634 C CA . LYS A 1 201 ? -0.775 -11.063 11.618 1.00 89.00 201 LYS A CA 1
ATOM 1635 C C . LYS A 1 201 ? 0.442 -10.649 12.448 1.00 89.00 201 LYS A C 1
ATOM 1637 O O . LYS A 1 201 ? 0.287 -9.914 13.416 1.00 89.00 201 LYS A O 1
ATOM 1642 N N . VAL A 1 202 ? 1.647 -11.032 12.022 1.00 86.31 202 VAL A N 1
ATOM 1643 C CA . VAL A 1 202 ? 2.906 -10.707 12.722 1.00 86.31 202 VAL A CA 1
ATOM 1644 C C . VAL A 1 202 ? 3.184 -9.196 12.767 1.00 86.31 202 VAL A C 1
ATOM 1646 O O . VAL A 1 202 ? 3.770 -8.701 13.721 1.00 86.31 202 VAL A O 1
ATOM 1649 N N . THR A 1 203 ? 2.734 -8.449 11.758 1.00 87.31 203 THR A N 1
ATOM 1650 C CA . THR A 1 203 ? 2.935 -6.993 11.627 1.00 87.31 203 THR A CA 1
ATOM 1651 C C . THR A 1 203 ? 1.761 -6.155 12.143 1.00 87.31 203 THR A C 1
ATOM 1653 O O . THR A 1 203 ? 1.880 -4.933 12.249 1.00 87.31 203 THR A O 1
ATOM 1656 N N . LEU A 1 204 ? 0.618 -6.772 12.479 1.00 87.75 204 LEU A N 1
ATOM 1657 C CA . LEU A 1 204 ? -0.595 -6.032 12.847 1.00 87.75 204 LEU A CA 1
ATOM 1658 C C . LEU A 1 204 ? -0.401 -5.154 14.084 1.00 87.75 204 LEU A C 1
ATOM 1660 O O . LEU A 1 204 ? -0.989 -4.080 14.129 1.00 87.75 204 LEU A O 1
ATOM 1664 N N . SER A 1 205 ? 0.431 -5.558 15.048 1.00 88.56 205 SER A N 1
ATOM 1665 C CA . SER A 1 205 ? 0.716 -4.757 16.250 1.00 88.56 205 SER A CA 1
ATOM 1666 C C . SER A 1 205 ? 1.297 -3.375 15.907 1.00 88.56 205 SER A C 1
ATOM 1668 O O . SER A 1 205 ? 0.804 -2.351 16.386 1.00 88.56 205 SER A O 1
ATOM 1670 N N . ASP A 1 206 ? 2.277 -3.316 15.004 1.00 89.44 206 ASP A N 1
ATOM 1671 C CA . ASP A 1 206 ? 2.943 -2.062 14.623 1.00 89.44 206 ASP A CA 1
ATOM 1672 C C . ASP A 1 206 ? 2.013 -1.138 13.822 1.00 89.44 206 ASP A C 1
ATOM 1674 O O . ASP A 1 206 ? 1.976 0.090 14.008 1.00 89.44 206 ASP A O 1
ATOM 1678 N N . PHE A 1 207 ? 1.204 -1.737 12.947 1.00 91.81 207 PHE A N 1
ATOM 1679 C CA . PHE A 1 207 ? 0.152 -1.030 12.223 1.00 91.81 207 PHE A CA 1
ATOM 1680 C C . PHE A 1 207 ? -0.928 -0.507 13.164 1.00 91.81 207 PHE A C 1
ATOM 1682 O O . PHE A 1 207 ? -1.336 0.645 13.046 1.00 91.81 207 PHE A O 1
ATOM 1689 N N . SER A 1 208 ? -1.346 -1.322 14.126 1.00 91.75 208 SER A N 1
ATOM 1690 C CA . SER A 1 208 ? -2.354 -1.017 15.140 1.00 91.75 208 SER A CA 1
ATOM 1691 C C . SER A 1 208 ? -1.965 0.208 15.980 1.00 91.75 208 SER A C 1
ATOM 1693 O O . SER A 1 208 ? -2.793 1.093 16.215 1.00 91.75 208 SER A O 1
ATOM 1695 N N . GLU A 1 209 ? -0.690 0.330 16.359 1.00 91.56 209 GLU A N 1
ATOM 1696 C CA . GLU A 1 209 ? -0.163 1.520 17.041 1.00 91.56 209 GLU A CA 1
ATOM 1697 C C . GLU A 1 209 ? -0.208 2.767 16.141 1.00 91.56 209 GLU A C 1
ATOM 1699 O O . GLU A 1 209 ? -0.594 3.857 16.564 1.00 91.56 209 GLU A O 1
ATOM 1704 N N . THR A 1 210 ? 0.154 2.621 14.867 1.00 94.25 210 THR A N 1
ATOM 1705 C CA . THR A 1 210 ? 0.227 3.754 13.931 1.00 94.25 210 THR A CA 1
ATOM 1706 C C . THR A 1 210 ? -1.149 4.242 13.486 1.00 94.25 210 THR A C 1
ATOM 1708 O O . THR A 1 210 ? -1.373 5.450 13.410 1.00 94.25 210 THR A O 1
ATOM 1711 N N . ILE A 1 211 ? -2.089 3.324 13.263 1.00 95.38 211 ILE A N 1
ATOM 1712 C CA . ILE A 1 211 ? -3.498 3.624 12.984 1.00 95.38 211 ILE A CA 1
ATOM 1713 C C . ILE A 1 211 ? -4.152 4.269 14.209 1.00 95.38 211 ILE A C 1
ATOM 1715 O O . ILE A 1 211 ? -4.904 5.228 14.057 1.00 95.38 211 ILE A O 1
ATOM 1719 N N . GLY A 1 212 ? -3.802 3.834 15.425 1.00 94.56 212 GLY A N 1
ATOM 1720 C CA . GLY A 1 212 ? -4.287 4.448 16.664 1.00 94.56 212 GLY A CA 1
ATOM 1721 C C . GLY A 1 212 ? -3.983 5.946 16.772 1.00 94.56 212 GLY A C 1
ATOM 1722 O O . GLY A 1 212 ? -4.802 6.713 17.275 1.00 94.56 212 GLY A O 1
ATOM 1723 N N . LYS A 1 213 ? -2.855 6.401 16.211 1.00 93.75 213 LYS A N 1
ATOM 1724 C CA . LYS A 1 213 ? -2.496 7.834 16.129 1.00 93.75 213 LYS A CA 1
ATOM 1725 C C . LYS A 1 213 ? -3.396 8.634 15.180 1.00 93.75 213 LYS A C 1
ATOM 1727 O O . LYS A 1 213 ? -3.273 9.855 15.126 1.00 93.75 213 LYS A O 1
ATOM 1732 N N . ARG A 1 214 ? -4.262 7.964 14.414 1.00 96.75 214 ARG A N 1
ATOM 1733 C CA . ARG A 1 214 ? -5.178 8.557 13.432 1.00 96.75 214 ARG A CA 1
ATOM 1734 C C . ARG A 1 214 ? -6.642 8.514 13.856 1.00 96.75 214 ARG A C 1
ATOM 1736 O O . ARG A 1 214 ? -7.458 9.069 13.134 1.00 96.75 214 ARG A O 1
ATOM 1743 N N . PHE A 1 215 ? -6.982 7.963 15.027 1.00 96.75 215 PHE A N 1
ATOM 1744 C CA . PHE A 1 215 ? -8.362 8.009 15.548 1.00 96.75 215 PHE A CA 1
ATOM 1745 C C . PHE A 1 215 ? -8.906 9.433 15.680 1.00 96.75 215 PHE A C 1
ATOM 1747 O O . PHE A 1 215 ? -10.105 9.641 15.554 1.00 96.75 215 PHE A O 1
ATOM 1754 N N . TYR A 1 216 ? -8.017 10.404 15.886 1.00 95.50 216 TYR A N 1
ATOM 1755 C CA . TYR A 1 216 ? -8.332 11.823 15.824 1.00 95.50 216 TYR A CA 1
ATOM 1756 C C . TYR A 1 216 ? -7.291 12.532 14.953 1.00 95.50 216 TYR A C 1
ATOM 1758 O O . TYR A 1 216 ? -6.184 12.848 15.386 1.00 95.50 216 TYR A O 1
ATOM 1766 N N . ASP A 1 217 ? -7.622 12.688 13.681 1.00 97.69 217 ASP A N 1
ATOM 1767 C CA . ASP A 1 217 ? -6.802 13.268 12.628 1.00 97.69 217 ASP A CA 1
ATOM 1768 C C . ASP A 1 217 ? -7.368 14.647 12.264 1.00 97.69 217 ASP A C 1
ATOM 1770 O O . ASP A 1 217 ? -8.523 14.960 12.544 1.00 97.69 217 ASP A O 1
ATOM 1774 N N . VAL A 1 218 ? -6.548 15.480 11.622 1.00 95.44 218 VAL A N 1
ATOM 1775 C CA . VAL A 1 218 ? -6.974 16.798 11.129 1.00 95.44 218 VAL A CA 1
ATOM 1776 C C . VAL A 1 218 ? -8.122 16.666 10.121 1.00 95.44 218 VAL A C 1
ATOM 1778 O O . VAL A 1 218 ? -8.962 17.557 10.030 1.00 95.44 218 VAL A O 1
ATOM 1781 N N . ASP A 1 219 ? -8.162 15.571 9.355 1.00 97.81 219 ASP A N 1
ATOM 1782 C CA . ASP A 1 219 ? -9.275 15.266 8.459 1.00 97.81 219 ASP A CA 1
ATOM 1783 C C . ASP A 1 219 ? -10.185 14.177 9.044 1.00 97.81 219 ASP A C 1
ATOM 1785 O O . ASP A 1 219 ? -9.777 13.035 9.261 1.00 97.81 219 ASP A O 1
ATOM 1789 N N . THR A 1 220 ? -11.458 14.524 9.228 1.00 97.62 220 THR A N 1
ATOM 1790 C CA . THR A 1 220 ? -12.495 13.643 9.779 1.00 97.62 220 THR A CA 1
ATOM 1791 C C . THR A 1 220 ? -12.612 12.309 9.040 1.00 97.62 220 THR A C 1
ATOM 1793 O O . THR A 1 220 ? -12.817 11.276 9.677 1.00 97.62 220 THR A O 1
ATOM 1796 N N . LYS A 1 221 ? -12.472 12.284 7.705 1.00 97.88 221 LYS A N 1
ATOM 1797 C CA . LYS A 1 221 ? -12.623 11.038 6.933 1.00 97.88 221 LYS A CA 1
ATOM 1798 C C . LYS A 1 221 ? -11.480 10.070 7.217 1.00 97.88 221 LYS A C 1
ATOM 1800 O O . LYS A 1 221 ? -11.704 8.861 7.238 1.00 97.88 221 LYS A O 1
ATOM 1805 N N . VAL A 1 222 ? -10.275 10.592 7.456 1.00 98.31 222 VAL A N 1
ATOM 1806 C CA . VAL A 1 222 ? -9.115 9.791 7.874 1.00 98.31 222 VAL A CA 1
ATOM 1807 C C . VAL A 1 222 ? -9.368 9.180 9.254 1.00 98.31 222 VAL A C 1
ATOM 1809 O O . VAL A 1 222 ? -9.093 7.997 9.436 1.00 98.31 222 VAL A O 1
ATOM 1812 N N . SER A 1 223 ? -9.953 9.935 10.190 1.00 98.25 223 SER A N 1
ATOM 1813 C CA . SER A 1 223 ? -10.321 9.420 11.517 1.00 98.25 223 SER A CA 1
ATOM 1814 C C . SER A 1 223 ? -11.340 8.303 11.476 1.00 98.25 223 SER A C 1
ATOM 1816 O O . SER A 1 223 ? -11.085 7.235 12.028 1.00 98.25 223 SER A O 1
ATOM 1818 N N . VAL A 1 224 ? -12.455 8.524 10.777 1.00 98.31 224 VAL A N 1
ATOM 1819 C CA . VAL A 1 224 ? -13.499 7.507 10.599 1.00 98.31 224 VAL A CA 1
ATOM 1820 C C . VAL A 1 224 ? -12.889 6.234 10.019 1.00 98.31 224 VAL A C 1
ATOM 1822 O O . VAL A 1 224 ? -13.011 5.164 10.607 1.00 98.31 224 VAL A O 1
ATOM 1825 N N . LYS A 1 225 ? -12.108 6.362 8.938 1.00 97.75 225 LYS A N 1
ATOM 1826 C CA . LYS A 1 225 ? -11.448 5.220 8.301 1.00 97.75 225 LYS A CA 1
ATOM 1827 C C . LYS A 1 225 ? -10.472 4.499 9.243 1.00 97.75 225 LYS A C 1
ATOM 1829 O O . LYS A 1 225 ? -10.431 3.271 9.247 1.00 97.75 225 LYS A O 1
ATOM 1834 N N . ALA A 1 226 ? -9.696 5.229 10.045 1.00 97.75 226 ALA A N 1
ATOM 1835 C CA . ALA A 1 226 ? -8.772 4.638 11.012 1.00 97.75 226 ALA A CA 1
ATOM 1836 C C . ALA A 1 226 ? -9.505 3.841 12.105 1.00 97.75 226 ALA A C 1
ATOM 1838 O O . ALA A 1 226 ? -9.074 2.739 12.448 1.00 97.75 226 ALA A O 1
ATOM 1839 N N . ILE A 1 227 ? -10.617 4.371 12.624 1.00 97.69 227 ILE A N 1
ATOM 1840 C CA . ILE A 1 227 ? -11.452 3.697 13.630 1.00 97.69 227 ILE A CA 1
ATOM 1841 C C . ILE A 1 227 ? -12.122 2.453 13.030 1.00 97.69 227 ILE A C 1
ATOM 1843 O O . ILE A 1 227 ? -12.101 1.387 13.649 1.00 97.69 227 ILE A O 1
ATOM 1847 N N . ASP A 1 228 ? -12.649 2.545 11.807 1.00 95.38 228 ASP A N 1
ATOM 1848 C CA . ASP A 1 228 ? -13.279 1.416 11.112 1.00 95.38 228 ASP A CA 1
ATOM 1849 C C . ASP A 1 228 ? -12.292 0.256 10.907 1.00 95.38 228 ASP A C 1
ATOM 1851 O O . ASP A 1 228 ? -12.585 -0.892 11.251 1.00 95.38 228 ASP A O 1
ATOM 1855 N N . ILE A 1 229 ? -11.080 0.544 10.415 1.00 94.31 229 ILE A N 1
ATOM 1856 C CA . ILE A 1 229 ? -10.031 -0.474 10.227 1.00 94.31 229 ILE A CA 1
ATOM 1857 C C . ILE A 1 229 ? -9.629 -1.084 11.566 1.00 94.31 229 ILE A C 1
ATOM 1859 O O . ILE A 1 229 ? -9.488 -2.301 11.682 1.00 94.31 229 ILE A O 1
ATOM 1863 N N . PHE A 1 230 ? -9.469 -0.258 12.597 1.00 94.31 230 PHE A N 1
ATOM 1864 C CA . PHE A 1 230 ? -9.123 -0.750 13.923 1.00 94.31 230 PHE A CA 1
ATOM 1865 C C . PHE A 1 230 ? -10.221 -1.630 14.530 1.00 94.31 230 PHE A C 1
ATOM 1867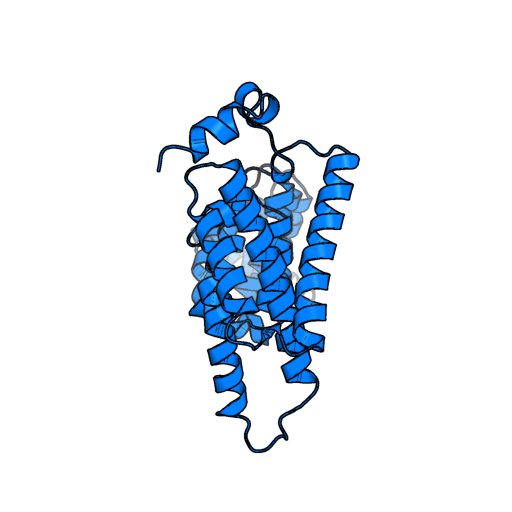 O O . PHE A 1 230 ? -9.930 -2.613 15.207 1.00 94.31 230 PHE A O 1
ATOM 1874 N N . THR A 1 231 ? -11.486 -1.345 14.227 1.00 92.62 231 THR A N 1
ATOM 1875 C CA . THR A 1 231 ? -12.605 -2.223 14.586 1.00 92.62 231 THR A CA 1
ATOM 1876 C C . THR A 1 231 ? -12.454 -3.596 13.936 1.00 92.62 231 THR A C 1
ATOM 1878 O O . THR A 1 231 ? -12.650 -4.614 14.598 1.00 92.62 231 THR A O 1
ATOM 1881 N N . VAL A 1 232 ? -12.043 -3.653 12.664 1.00 89.25 232 VAL A N 1
ATOM 1882 C CA . VAL A 1 232 ? -11.724 -4.923 11.987 1.00 89.25 232 VAL A CA 1
ATOM 1883 C C . VAL A 1 232 ? -10.551 -5.636 12.666 1.00 89.25 232 VAL A C 1
ATOM 1885 O O . VAL A 1 232 ? -10.580 -6.856 12.791 1.00 89.25 232 VAL A O 1
ATOM 1888 N N . PHE A 1 233 ? -9.549 -4.903 13.151 1.00 88.25 233 PHE A N 1
ATOM 1889 C CA . PHE A 1 233 ? -8.375 -5.483 13.816 1.00 88.25 233 PHE A CA 1
ATOM 1890 C C . PHE A 1 233 ? -8.749 -6.175 15.113 1.00 88.25 233 PHE A C 1
ATOM 1892 O O . PHE A 1 233 ? -8.405 -7.334 15.318 1.00 88.25 233 PHE A O 1
ATOM 1899 N N . VAL A 1 234 ? -9.487 -5.467 15.962 1.00 87.50 234 VAL A N 1
ATOM 1900 C CA . VAL A 1 234 ? -9.898 -5.975 17.269 1.00 87.50 234 VAL A CA 1
ATOM 1901 C C . VAL A 1 234 ? -10.819 -7.187 17.117 1.00 87.50 234 VAL A C 1
ATOM 1903 O O . VAL A 1 234 ? -10.666 -8.151 17.854 1.00 87.50 234 VAL A O 1
ATOM 1906 N N . LYS A 1 235 ? -11.672 -7.228 16.081 1.00 85.12 235 LYS A N 1
ATOM 1907 C CA . LYS A 1 235 ? -12.448 -8.438 15.743 1.00 85.12 235 LYS A CA 1
ATOM 1908 C C . LYS A 1 235 ? -11.579 -9.664 15.447 1.00 85.12 235 LYS A C 1
ATOM 1910 O O . LYS A 1 235 ? -12.007 -10.780 15.717 1.00 85.12 235 LYS A O 1
ATOM 1915 N N . GLN A 1 236 ? -10.410 -9.467 14.838 1.00 81.44 236 GLN A N 1
ATOM 1916 C CA . GLN A 1 236 ? -9.486 -10.554 14.500 1.00 81.44 236 GLN A CA 1
ATOM 1917 C C . GLN A 1 236 ? -8.620 -10.958 15.695 1.00 81.44 236 GLN A C 1
ATOM 1919 O O . GLN A 1 236 ? -8.320 -12.137 15.868 1.00 81.44 236 GLN A O 1
ATOM 1924 N N . ASP A 1 237 ? -8.207 -9.980 16.499 1.00 84.81 237 ASP A N 1
ATOM 1925 C CA . ASP A 1 237 ? -7.375 -10.177 17.677 1.00 84.81 237 ASP A CA 1
ATOM 1926 C C . ASP A 1 237 ? -7.666 -9.094 18.726 1.00 84.81 237 ASP A C 1
ATOM 1928 O O . ASP A 1 237 ? -7.187 -7.957 18.645 1.00 84.81 237 ASP A O 1
ATOM 1932 N N . ASN A 1 238 ? -8.435 -9.473 19.751 1.00 84.31 238 ASN A N 1
ATOM 1933 C CA . ASN A 1 238 ? -8.793 -8.590 20.860 1.00 84.31 238 ASN A CA 1
ATOM 1934 C C . ASN A 1 238 ? -7.572 -8.107 21.662 1.00 84.31 238 ASN A C 1
ATOM 1936 O O . ASN A 1 238 ? -7.665 -7.080 22.331 1.00 84.31 238 ASN A O 1
ATOM 1940 N N . SER A 1 239 ? -6.421 -8.789 21.599 1.00 85.69 239 SER A N 1
ATOM 1941 C CA . SER A 1 239 ? -5.207 -8.350 22.304 1.00 85.69 239 SER A CA 1
ATOM 1942 C C . SER A 1 239 ? -4.616 -7.062 21.717 1.00 85.69 239 SER A C 1
ATOM 1944 O O . SER A 1 239 ? -3.881 -6.340 22.395 1.00 85.69 239 SER A O 1
ATOM 1946 N N . LEU A 1 240 ? -4.999 -6.713 20.481 1.00 85.94 240 LEU A N 1
ATOM 1947 C CA . LEU A 1 240 ? -4.547 -5.503 19.804 1.00 85.94 240 LEU A CA 1
ATOM 1948 C C . LEU A 1 240 ? -5.112 -4.220 20.410 1.00 85.94 240 LEU A C 1
ATOM 1950 O O . LEU A 1 240 ? -4.642 -3.152 20.020 1.00 85.94 240 LEU A O 1
ATOM 1954 N N . ILE A 1 241 ? -6.076 -4.270 21.336 1.00 89.50 241 ILE A N 1
ATOM 1955 C CA . ILE A 1 241 ? -6.565 -3.078 22.030 1.00 89.50 241 ILE A CA 1
ATOM 1956 C C . ILE A 1 241 ? -5.878 -2.865 23.382 1.00 89.50 241 ILE A C 1
ATOM 1958 O O . ILE A 1 241 ? -5.988 -3.657 24.310 1.00 89.50 241 ILE A O 1
ATOM 1962 N N . SER A 1 242 ? -5.189 -1.730 23.523 1.00 89.62 242 SER A N 1
ATOM 1963 C CA . SER A 1 242 ? -4.625 -1.326 24.815 1.00 89.62 242 SER A CA 1
ATOM 1964 C C . SER A 1 242 ? -5.633 -0.506 25.634 1.00 89.62 242 SER A C 1
ATOM 1966 O O . SER A 1 242 ? -6.434 0.224 25.040 1.00 89.62 242 SER A O 1
ATOM 1968 N N . PRO A 1 243 ? -5.556 -0.508 26.983 1.00 87.56 243 PRO A N 1
ATOM 1969 C CA . PRO A 1 243 ? -6.455 0.283 27.835 1.00 87.56 243 PRO A CA 1
ATOM 1970 C C . PRO A 1 243 ? -6.482 1.775 27.477 1.00 87.56 243 PRO A C 1
ATOM 1972 O O . PRO A 1 243 ? -7.533 2.413 27.486 1.00 87.56 243 PRO A O 1
ATOM 1975 N N . ARG A 1 244 ? -5.326 2.329 27.085 1.00 90.19 244 ARG A N 1
ATOM 1976 C CA . ARG A 1 244 ? -5.202 3.718 26.621 1.00 90.19 244 ARG A CA 1
ATOM 1977 C C . ARG A 1 244 ? -6.023 3.982 25.355 1.00 90.19 244 ARG A C 1
ATOM 1979 O O . ARG A 1 244 ? -6.705 5.000 25.282 1.00 90.19 244 ARG A O 1
ATOM 1986 N N . ARG A 1 245 ? -5.945 3.089 24.361 1.00 91.12 245 ARG A N 1
ATOM 1987 C CA . ARG A 1 245 ? -6.686 3.222 23.095 1.00 91.12 245 ARG A CA 1
ATOM 1988 C C . ARG A 1 245 ? -8.172 2.975 23.284 1.00 91.12 245 ARG A C 1
ATOM 1990 O O . ARG A 1 245 ? -8.965 3.709 22.710 1.00 91.12 245 ARG A O 1
ATOM 1997 N N . PHE A 1 246 ? -8.534 2.020 24.137 1.00 91.06 246 PHE A N 1
ATOM 1998 C CA . PHE A 1 246 ? -9.924 1.809 24.524 1.00 91.06 246 PHE A CA 1
ATOM 1999 C C . PHE A 1 246 ? -10.522 3.079 25.132 1.00 91.06 246 PHE A C 1
ATOM 2001 O O . PHE A 1 246 ? -11.506 3.590 24.612 1.00 91.06 246 PHE A O 1
ATOM 2008 N N . LYS A 1 247 ? -9.872 3.669 26.146 1.00 90.06 247 LYS A N 1
ATOM 2009 C CA . LYS A 1 247 ? -10.328 4.928 26.759 1.00 90.06 247 LYS A CA 1
ATOM 2010 C C . LYS A 1 247 ? -10.464 6.065 25.741 1.00 90.06 247 LYS A C 1
ATOM 2012 O O . LYS A 1 247 ? -11.427 6.822 25.801 1.00 90.06 247 LYS A O 1
ATOM 2017 N N . LEU A 1 248 ? -9.522 6.178 24.801 1.00 92.94 248 LEU A N 1
ATOM 2018 C CA . LEU A 1 248 ? -9.608 7.157 23.717 1.00 92.94 248 LEU A CA 1
ATOM 2019 C C . LEU A 1 248 ? -10.857 6.932 22.852 1.00 92.94 248 LEU A C 1
ATOM 2021 O O . LEU A 1 248 ? -11.614 7.872 22.651 1.00 92.94 248 LEU A O 1
ATOM 2025 N N . LEU A 1 249 ? -11.098 5.704 22.387 1.00 94.50 249 LEU A N 1
ATOM 2026 C CA . LEU A 1 249 ? -12.266 5.368 21.564 1.00 94.50 249 LEU A CA 1
ATOM 2027 C C . LEU A 1 249 ? -13.588 5.596 22.311 1.00 94.50 249 LEU A C 1
ATOM 2029 O O . LEU A 1 249 ? -14.512 6.141 21.723 1.00 94.50 249 LEU A O 1
ATOM 2033 N N . ILE A 1 250 ? -13.664 5.274 23.607 1.00 92.50 250 ILE A N 1
ATOM 2034 C CA . ILE A 1 250 ? -14.845 5.576 24.436 1.00 92.50 250 ILE A CA 1
ATOM 2035 C C . ILE A 1 250 ? -15.121 7.079 24.484 1.00 92.50 250 ILE A C 1
ATOM 2037 O O . ILE A 1 250 ? -16.258 7.500 24.294 1.00 92.50 250 ILE A O 1
ATOM 2041 N N . ASN A 1 251 ? -14.091 7.901 24.693 1.00 92.94 251 ASN A N 1
ATOM 2042 C CA . ASN A 1 251 ? -14.264 9.352 24.702 1.00 92.94 251 ASN A CA 1
ATOM 2043 C C . ASN A 1 251 ? -14.740 9.879 23.341 1.00 92.94 251 ASN A C 1
ATOM 2045 O O . ASN A 1 251 ? -15.546 10.805 23.297 1.00 92.94 251 ASN A O 1
ATOM 2049 N N . LEU A 1 252 ? -14.266 9.277 22.244 1.00 96.44 252 LEU A N 1
ATOM 2050 C CA . LEU A 1 252 ? -14.652 9.667 20.889 1.00 96.44 252 LEU A CA 1
ATOM 2051 C C . LEU A 1 252 ? -16.122 9.380 20.570 1.00 96.44 252 LEU A C 1
ATOM 2053 O O . LEU A 1 252 ? -16.663 10.063 19.713 1.00 96.44 252 LEU A O 1
ATOM 2057 N N . VAL A 1 253 ? -16.797 8.458 21.270 1.00 95.31 253 VAL A N 1
ATOM 2058 C CA . VAL A 1 253 ? -18.256 8.250 21.125 1.00 95.31 253 VAL A CA 1
ATOM 2059 C C . VAL A 1 253 ? -19.031 9.551 21.360 1.00 95.31 253 VAL A C 1
ATOM 2061 O O . VAL A 1 253 ? -20.035 9.806 20.702 1.00 95.31 253 VAL A O 1
ATOM 2064 N N . PHE A 1 254 ? -18.536 10.396 22.267 1.00 93.12 254 PHE A N 1
ATOM 2065 C CA . PHE A 1 254 ? -19.131 11.685 22.619 1.00 93.12 254 PHE A CA 1
ATOM 2066 C C . PHE A 1 254 ? -18.502 12.863 21.859 1.00 93.12 254 PHE A C 1
ATOM 2068 O O . PHE A 1 254 ? -18.652 14.017 22.272 1.00 93.12 254 PHE A O 1
ATOM 2075 N N . ASP A 1 255 ? -17.759 12.599 20.780 1.00 95.81 255 ASP A N 1
ATOM 2076 C CA . ASP A 1 255 ? -17.137 13.656 19.990 1.00 95.81 255 ASP A CA 1
ATOM 2077 C C . ASP A 1 255 ? -18.195 14.567 19.350 1.00 95.81 255 ASP A C 1
ATOM 2079 O O . ASP A 1 255 ? -19.267 14.133 18.927 1.00 95.81 255 ASP A O 1
ATOM 2083 N N . LYS A 1 256 ? -17.878 15.860 19.245 1.00 94.31 256 LYS A N 1
ATOM 2084 C CA . LYS A 1 256 ? -18.769 16.846 18.613 1.00 94.31 256 LYS A CA 1
ATOM 2085 C C . LYS A 1 256 ? -18.965 16.567 17.120 1.00 94.31 256 LYS A C 1
ATOM 2087 O O . LYS A 1 256 ? -19.962 16.989 16.537 1.00 94.31 256 LYS A O 1
ATOM 2092 N N . CYS A 1 257 ? -18.002 15.906 16.484 1.00 96.19 257 CYS A N 1
ATOM 2093 C CA . CYS A 1 257 ? -18.070 15.489 15.098 1.00 96.19 257 CYS A CA 1
ATOM 2094 C C . CYS A 1 257 ? -18.819 14.156 14.991 1.00 96.19 257 CYS A C 1
ATOM 2096 O O . CYS A 1 257 ? -18.243 13.088 15.207 1.00 96.19 257 CYS A O 1
ATOM 2098 N N . TYR A 1 258 ? -20.096 14.225 14.600 1.00 96.50 258 TYR A N 1
ATOM 2099 C CA . TYR A 1 258 ? -20.982 13.059 14.510 1.00 96.50 258 TYR A CA 1
ATOM 2100 C C . TYR A 1 258 ? -20.362 11.840 13.794 1.00 96.50 258 TYR A C 1
ATOM 2102 O O . TYR A 1 258 ? -20.411 10.761 14.375 1.00 96.50 258 TYR A O 1
ATOM 2110 N N . PRO A 1 259 ? -19.703 11.959 12.619 1.00 98.00 259 PRO A N 1
ATOM 2111 C CA . PRO A 1 259 ? -19.103 10.796 11.958 1.00 98.00 259 PRO A CA 1
ATOM 2112 C C . PRO A 1 259 ? -18.029 10.075 12.789 1.00 98.00 259 PRO A C 1
ATOM 2114 O O . PRO A 1 259 ? -17.924 8.853 12.722 1.00 98.00 259 PRO A O 1
ATOM 2117 N N . ILE A 1 260 ? -17.230 10.808 13.577 1.00 97.88 260 ILE A N 1
ATOM 2118 C CA . ILE A 1 260 ? -16.206 10.211 14.453 1.00 97.88 260 ILE A CA 1
ATOM 2119 C C . ILE A 1 260 ? -16.884 9.477 15.610 1.00 97.88 260 ILE A C 1
ATOM 2121 O O . ILE A 1 260 ? -16.529 8.332 15.893 1.00 97.88 260 ILE A O 1
ATOM 2125 N N . GLY A 1 261 ? -17.883 10.113 16.229 1.00 97.25 261 GLY A N 1
ATOM 2126 C CA . GLY A 1 261 ? -18.679 9.503 17.293 1.00 97.25 261 GLY A CA 1
ATOM 2127 C C . GLY A 1 261 ? -19.408 8.247 16.838 1.00 97.25 261 GLY A C 1
ATOM 2128 O O . GLY A 1 261 ? -19.354 7.226 17.518 1.00 97.25 261 GLY A O 1
ATOM 2129 N N . GLU A 1 262 ? -20.001 8.274 15.646 1.00 96.81 262 GLU A N 1
ATOM 2130 C CA . GLU A 1 262 ? -20.663 7.120 15.042 1.00 96.81 262 GLU A CA 1
ATOM 2131 C C . GLU A 1 262 ? -19.679 5.963 14.797 1.00 96.81 262 GLU A C 1
ATOM 2133 O O . GLU A 1 262 ? -19.969 4.818 15.150 1.00 96.81 262 GLU A O 1
ATOM 2138 N N . ALA A 1 263 ? -18.494 6.241 14.243 1.00 97.62 263 ALA A N 1
ATOM 2139 C CA . ALA A 1 263 ? -17.462 5.224 14.029 1.00 97.62 263 ALA A CA 1
ATOM 2140 C C . ALA A 1 263 ? -16.967 4.620 15.356 1.00 97.62 263 ALA A C 1
ATOM 2142 O O . ALA A 1 263 ? -16.833 3.401 15.484 1.00 97.62 263 ALA A O 1
ATOM 2143 N N . ALA A 1 264 ? -16.745 5.455 16.375 1.00 96.88 264 ALA A N 1
ATOM 2144 C CA . ALA A 1 264 ? -16.351 5.010 17.710 1.00 96.88 264 ALA A CA 1
ATOM 2145 C C . ALA A 1 264 ? -17.457 4.198 18.411 1.00 96.88 264 ALA A C 1
ATOM 2147 O O . ALA A 1 264 ? -17.170 3.205 19.083 1.00 96.88 264 ALA A O 1
ATOM 2148 N N . ALA A 1 265 ? -18.726 4.563 18.216 1.00 93.06 265 ALA A N 1
ATOM 2149 C CA . ALA A 1 265 ? -19.865 3.806 18.726 1.00 93.06 265 ALA A CA 1
ATOM 2150 C C . ALA A 1 265 ? -19.960 2.431 18.050 1.00 93.06 265 ALA A C 1
ATOM 2152 O O . ALA A 1 265 ? -20.104 1.417 18.734 1.00 93.06 265 ALA A O 1
ATOM 2153 N N . LYS A 1 266 ? -19.782 2.368 16.723 1.00 92.44 266 LYS A N 1
ATOM 2154 C CA . LYS A 1 266 ? -19.689 1.099 15.981 1.00 92.44 266 LYS A CA 1
ATOM 2155 C C . LYS A 1 266 ? -18.543 0.236 16.496 1.00 92.44 266 LYS A C 1
ATOM 2157 O O . LYS A 1 266 ? -18.736 -0.965 16.674 1.00 92.44 266 LYS A O 1
ATOM 2162 N N . PHE A 1 267 ? -17.374 0.816 16.766 1.00 93.94 267 PHE A N 1
ATOM 2163 C CA . PHE A 1 267 ? -16.274 0.100 17.414 1.00 93.94 267 PHE A CA 1
ATOM 2164 C C . PHE A 1 267 ? -16.725 -0.526 18.746 1.00 93.94 267 PHE A C 1
ATOM 2166 O O . PHE A 1 267 ? -16.523 -1.722 18.968 1.00 93.94 267 PHE A O 1
ATOM 2173 N N . LEU A 1 268 ? -17.367 0.266 19.611 1.00 90.12 268 LEU A N 1
ATOM 2174 C CA . LEU A 1 268 ? -17.788 -0.162 20.944 1.00 90.12 268 LEU A CA 1
ATOM 2175 C C . LEU A 1 268 ? -18.811 -1.302 20.902 1.00 90.12 268 LEU A C 1
ATOM 2177 O O . LEU A 1 268 ? -18.656 -2.280 21.634 1.00 90.12 268 LEU A O 1
ATOM 2181 N N . LEU A 1 269 ? -19.812 -1.204 20.023 1.00 86.31 269 LEU A N 1
ATOM 2182 C CA . LEU A 1 269 ? -20.814 -2.254 19.822 1.00 86.31 269 LEU A CA 1
ATOM 2183 C C . LEU A 1 269 ? -20.153 -3.588 19.458 1.00 86.31 269 LEU A C 1
ATOM 2185 O O . LEU A 1 269 ? -20.447 -4.618 20.065 1.00 86.31 269 LEU A O 1
ATOM 2189 N N . HIS A 1 270 ? -19.195 -3.556 18.528 1.00 85.38 270 HIS A N 1
ATOM 2190 C CA . HIS A 1 270 ? -18.459 -4.752 18.128 1.00 85.38 270 HIS A CA 1
ATOM 2191 C C . HIS A 1 270 ? -17.559 -5.299 19.239 1.00 85.38 270 HIS A C 1
ATOM 2193 O O . HIS A 1 270 ? -17.514 -6.511 19.436 1.00 85.38 270 HIS A O 1
ATOM 2199 N N . TYR A 1 271 ? -16.845 -4.433 19.961 1.00 85.12 271 TYR A N 1
ATOM 2200 C CA . TYR A 1 271 ? -15.942 -4.856 21.033 1.00 85.12 271 TYR A CA 1
ATOM 2201 C C . TYR A 1 271 ? -16.684 -5.537 22.186 1.00 85.12 271 TYR A C 1
ATOM 2203 O O . TYR A 1 271 ? -16.224 -6.544 22.718 1.00 85.12 271 TYR A O 1
ATOM 2211 N N . LEU A 1 272 ? -17.854 -5.011 22.549 1.00 80.81 272 LEU A N 1
ATOM 2212 C CA . LEU A 1 272 ? -18.693 -5.579 23.602 1.00 80.81 272 LEU A CA 1
ATOM 2213 C C . LEU A 1 272 ? -19.484 -6.810 23.140 1.00 80.81 272 LEU A C 1
ATOM 2215 O O . LEU A 1 272 ? -20.201 -7.388 23.955 1.00 80.81 272 LEU A O 1
ATOM 2219 N N . GLN A 1 273 ? -19.358 -7.201 21.863 1.00 74.94 273 GLN A N 1
ATOM 2220 C CA . GLN A 1 273 ? -20.148 -8.268 21.241 1.00 74.94 273 GLN A CA 1
ATOM 2221 C C . GLN A 1 273 ? -21.650 -8.071 21.487 1.00 74.94 273 GLN A C 1
ATOM 2223 O O . GLN A 1 273 ? -22.391 -9.018 21.746 1.00 74.94 273 GLN A O 1
ATOM 2228 N N . ILE A 1 274 ? -22.091 -6.813 21.467 1.00 62.81 274 ILE A N 1
ATOM 2229 C CA . ILE A 1 274 ? -23.489 -6.470 21.683 1.00 62.81 274 ILE A CA 1
ATOM 2230 C C . ILE A 1 274 ? -24.263 -6.889 20.436 1.00 62.81 274 ILE A C 1
ATOM 2232 O O . ILE A 1 274 ? -24.060 -6.324 19.362 1.00 62.81 274 ILE A O 1
ATOM 2236 N N . ASN A 1 275 ? -25.169 -7.853 20.592 1.00 56.47 275 ASN A N 1
ATOM 2237 C CA . ASN A 1 275 ? -26.236 -8.072 19.624 1.00 56.47 275 ASN A CA 1
ATOM 2238 C C . ASN A 1 275 ? -27.296 -6.980 19.811 1.00 56.47 275 ASN A C 1
ATOM 2240 O O . ASN A 1 275 ? -27.708 -6.705 20.940 1.00 56.47 275 ASN A O 1
ATOM 2244 N N . GLU A 1 276 ? -27.764 -6.394 18.706 1.00 55.62 276 GLU A N 1
ATOM 2245 C CA . GLU A 1 276 ? -28.811 -5.356 18.688 1.00 55.62 276 GLU A CA 1
ATOM 2246 C C . GLU A 1 276 ? -30.135 -5.819 19.329 1.00 55.62 276 GLU A C 1
ATOM 2248 O O . GLU A 1 276 ? -30.976 -5.003 19.681 1.00 55.62 276 GLU A O 1
ATOM 2253 N N . GLU A 1 277 ? -30.304 -7.123 19.549 1.00 53.84 277 GLU A N 1
ATOM 2254 C CA . GLU A 1 277 ? -31.531 -7.727 20.072 1.00 53.84 277 GLU A CA 1
ATOM 2255 C C . GLU A 1 277 ? -31.730 -7.575 21.593 1.00 53.84 277 GLU A C 1
ATOM 2257 O O . GLU A 1 277 ? -32.790 -7.944 22.096 1.00 53.84 277 GLU A O 1
ATOM 2262 N N . ASN A 1 278 ? -30.749 -7.074 22.364 1.00 58.59 278 ASN A N 1
ATOM 2263 C CA . ASN A 1 278 ? -30.857 -7.070 23.832 1.00 58.59 278 ASN A CA 1
ATOM 2264 C C . ASN A 1 278 ? -30.298 -5.800 24.508 1.00 58.59 278 ASN A C 1
ATOM 2266 O O . ASN A 1 278 ? -29.230 -5.804 25.126 1.00 58.59 278 ASN A O 1
ATOM 2270 N N . GLU A 1 279 ? -31.056 -4.702 24.434 1.00 60.72 279 GLU A N 1
ATOM 2271 C CA . GLU A 1 279 ? -30.708 -3.373 24.977 1.00 60.72 279 GLU A CA 1
ATOM 2272 C C . GLU A 1 279 ? -30.292 -3.387 26.465 1.00 60.72 279 GLU A C 1
ATOM 2274 O O . GLU A 1 279 ? -29.397 -2.649 26.882 1.00 60.72 279 GLU A O 1
ATOM 2279 N N . HIS A 1 280 ? -30.868 -4.271 27.285 1.00 64.31 280 HIS A N 1
ATOM 2280 C CA . HIS A 1 280 ? -30.522 -4.380 28.708 1.00 64.31 280 HIS A CA 1
ATOM 2281 C C . HIS A 1 280 ? -29.089 -4.882 28.952 1.00 64.31 280 HIS A C 1
ATOM 2283 O O . HIS A 1 280 ? -28.436 -4.454 29.908 1.00 64.31 280 HIS A O 1
ATOM 2289 N N . MET A 1 281 ? -28.561 -5.746 28.077 1.00 62.06 281 MET A N 1
ATOM 2290 C CA . MET A 1 281 ? -27.166 -6.200 28.153 1.00 62.06 281 MET A CA 1
ATOM 2291 C C . MET A 1 281 ? -26.178 -5.061 27.886 1.00 62.06 281 MET A C 1
ATOM 2293 O O . MET A 1 281 ? -25.096 -5.049 28.477 1.00 62.06 281 MET A O 1
ATOM 2297 N N . ILE A 1 282 ? -26.567 -4.081 27.064 1.00 63.69 282 ILE A N 1
ATOM 2298 C CA . ILE A 1 282 ? -25.762 -2.894 26.748 1.00 63.69 282 ILE A CA 1
ATOM 2299 C C . ILE A 1 282 ? -25.533 -2.070 28.011 1.00 63.69 282 ILE A C 1
ATOM 2301 O O . ILE A 1 282 ? -24.391 -1.782 28.365 1.00 63.69 282 ILE A O 1
ATOM 2305 N N . LEU A 1 283 ? -26.609 -1.748 28.733 1.00 66.19 283 LEU A N 1
ATOM 2306 C CA . LEU A 1 283 ? -26.541 -0.953 29.961 1.00 66.19 283 LEU A CA 1
ATOM 2307 C C . LEU A 1 283 ? -25.720 -1.650 31.053 1.00 66.19 283 LEU A C 1
ATOM 2309 O O . LEU A 1 283 ? -24.920 -1.001 31.724 1.00 66.19 283 LEU A O 1
ATOM 2313 N N . VAL A 1 284 ? -25.851 -2.973 31.193 1.00 66.44 284 VAL A N 1
ATOM 2314 C CA . VAL A 1 284 ? -25.069 -3.758 32.165 1.00 66.44 284 VAL A CA 1
ATOM 2315 C C . VAL A 1 284 ? -23.580 -3.791 31.803 1.00 66.44 284 VAL A C 1
ATOM 2317 O O . VAL A 1 284 ? -22.735 -3.676 32.691 1.00 66.44 284 VAL A O 1
ATOM 2320 N N . GLN A 1 285 ? -23.235 -3.937 30.520 1.00 66.31 285 GLN A N 1
ATOM 2321 C CA . GLN A 1 285 ? -21.841 -3.892 30.064 1.00 66.31 285 GLN A CA 1
ATOM 2322 C C . GLN A 1 285 ? -21.242 -2.494 30.259 1.00 66.31 285 GLN A C 1
ATOM 2324 O O . GLN A 1 285 ? -20.168 -2.377 30.843 1.00 66.31 285 GLN A O 1
ATOM 2329 N N . LEU A 1 286 ? -21.954 -1.433 29.867 1.00 67.12 286 LEU A N 1
ATOM 2330 C CA . LEU A 1 286 ? -21.514 -0.045 30.056 1.00 67.12 286 LEU A CA 1
ATOM 2331 C C . LEU A 1 286 ? -21.338 0.315 31.540 1.00 67.12 286 LEU A C 1
ATOM 2333 O O . LEU A 1 286 ? -20.341 0.939 31.903 1.00 67.12 286 LEU A O 1
ATOM 2337 N N . ALA A 1 287 ? -22.244 -0.136 32.415 1.00 65.94 287 ALA A N 1
ATOM 2338 C CA . ALA A 1 287 ? -22.151 0.089 33.859 1.00 65.94 287 ALA A CA 1
ATOM 2339 C C . ALA A 1 287 ? -20.925 -0.590 34.496 1.00 65.94 287 ALA A C 1
ATOM 2341 O O . ALA A 1 287 ? -20.344 -0.064 35.441 1.00 65.94 287 ALA A O 1
ATOM 2342 N N . LYS A 1 288 ? -20.466 -1.733 33.967 1.00 64.56 288 LYS A N 1
ATOM 2343 C CA . LYS A 1 288 ? -19.220 -2.370 34.435 1.00 64.56 288 LYS A CA 1
ATOM 2344 C C . LYS A 1 288 ? -17.973 -1.533 34.128 1.00 64.56 288 LYS A C 1
ATOM 2346 O O . LYS A 1 288 ? -16.966 -1.697 34.815 1.00 64.56 288 LYS A O 1
ATOM 2351 N N . PHE A 1 289 ? -18.028 -0.648 33.130 1.00 58.56 289 PHE A N 1
ATOM 2352 C CA . PHE A 1 289 ? -16.917 0.235 32.763 1.00 58.56 289 PHE A CA 1
ATOM 2353 C C . PHE A 1 289 ? -16.904 1.563 33.525 1.00 58.56 289 PHE A C 1
ATOM 2355 O O . PHE A 1 289 ? -15.831 2.134 33.674 1.00 58.56 289 PHE A O 1
ATOM 2362 N N . SER A 1 290 ? -18.042 2.050 34.031 1.00 54.34 290 SER A N 1
ATOM 2363 C CA . SER A 1 290 ? -18.096 3.297 34.814 1.00 54.34 290 SER A CA 1
ATOM 2364 C C . SER A 1 290 ? -17.637 3.141 36.271 1.00 54.34 290 SER A C 1
ATOM 2366 O O . SER A 1 290 ? -17.448 4.142 36.957 1.00 54.34 290 SER A O 1
ATOM 2368 N N . ILE A 1 291 ? -17.453 1.903 36.745 1.00 48.00 291 ILE A N 1
ATOM 2369 C CA . ILE A 1 291 ? -17.107 1.569 38.141 1.00 48.00 291 ILE A CA 1
ATOM 2370 C C . ILE A 1 291 ? -15.589 1.299 38.323 1.00 48.00 291 ILE A C 1
ATOM 2372 O O . ILE A 1 291 ? -15.134 1.038 39.436 1.00 48.00 291 ILE A O 1
ATOM 2376 N N . LYS A 1 292 ? -14.773 1.394 37.263 1.00 40.41 292 LYS A N 1
ATOM 2377 C CA . LYS A 1 292 ? -13.300 1.280 37.315 1.00 40.41 292 LYS A CA 1
ATOM 2378 C C . LYS A 1 292 ? -12.618 2.562 36.856 1.00 40.41 292 LYS A C 1
ATOM 2380 O O . LYS A 1 292 ? -11.548 2.864 37.426 1.00 40.41 292 LYS A O 1
#

InterPro domains:
  IPR011989 Armadillo-like helical [G3DSA:1.25.10.10] (11-288)
  IPR013721 STAG [PF08514] (27-103)
  IPR016024 Armadillo-type fold [SSF48371] (57-278)
  IPR020839 Stromalin conservative domain [PF21581] (139-202)
  IPR020839 Stromalin conservative domain [PS51425] (128-218)
  IPR039662 Cohesin subunit Scc3/SA [PTHR11199] (139-278)